Protein AF-E4Y2A0-F1 (afdb_monomer)

Mean predicted aligned error: 9.41 Å

Radius of gyration: 18.47 Å; Cα contacts (8 Å, |Δi|>4): 187; chains: 1; bounding box: 38×43×44 Å

Foldseek 3Di:
DLVVLLVVLVVLPDCPVQPDPPDPVSVLCCCLPPSLVVLVVVLVVDPLVVLVVLCVVLVQDLVLLQVLVCQQPRNPDFWAALVSVLVSLVVVLVVCCVPPVDDDPNCVSCVVNVPPPVSSSVSSQPLQPVVVPRIHGSVSSVSSSLSSLLSSLQVSVVVVVLVPPVVVVLLCQLVVQLVVLPDPVVCVVCVVPVVLSVLSCVLSHSVNSCVQLPPQDSHSSSVSSSVSSVSVSVSVSVVVVVVVD

pLDDT: mean 73.74, std 14.19, range [37.66, 90.56]

Secondary structure (DSSP, 8-state):
-HHHHHHHHHHHS-TTSSS-TT-HHHHHHHIIIIIHHHHHHHHTTS-HHHHHHHHHHTT---HHHHHHHHHHH-TT-SEEEHHHHHHHHHHHHHHHHHH-TTTS-HHHHHHHHH---HHHHHHHHHHH-SS-SSEEEHHHHHHHHHHHHHHHHHHHHHTTTT-S-HHHHHHHHHHHHHHHHTSHHHHHHTTT-HHHHHHHHHHS-HHHHHHHHTT--SSHHHHHHHHHHHHHHHHHHHHHHHTT-

Structure (mmCIF, N/CA/C/O backbone):
data_AF-E4Y2A0-F1
#
_entry.id   AF-E4Y2A0-F1
#
loop_
_atom_site.group_PDB
_atom_site.id
_atom_site.type_symbol
_atom_site.label_atom_id
_atom_site.label_alt_id
_atom_site.label_comp_id
_atom_site.label_asym_id
_atom_site.label_entity_id
_atom_site.label_seq_id
_atom_site.pdbx_PDB_ins_code
_atom_site.Cartn_x
_atom_site.Cartn_y
_atom_site.Cartn_z
_atom_site.occupancy
_atom_site.B_iso_or_equiv
_atom_site.auth_seq_id
_atom_site.auth_comp_id
_atom_site.auth_asym_id
_atom_site.auth_atom_id
_atom_site.pdbx_PDB_model_num
ATOM 1 N N . PHE A 1 1 ? 0.957 -5.443 5.992 1.00 37.66 1 PHE A N 1
ATOM 2 C CA . PHE A 1 1 ? 0.640 -4.538 4.852 1.00 37.66 1 PHE A CA 1
ATOM 3 C C . PHE A 1 1 ? 0.636 -3.054 5.268 1.00 37.66 1 PHE A C 1
ATOM 5 O O . PHE A 1 1 ? 1.327 -2.250 4.653 1.00 37.66 1 PHE A O 1
ATOM 12 N N . SER A 1 2 ? -0.068 -2.698 6.347 1.00 43.25 2 SER A N 1
ATOM 13 C CA . SER A 1 2 ? -0.032 -1.403 7.064 1.00 43.25 2 SER A CA 1
ATOM 14 C C . SER A 1 2 ? 1.379 -0.841 7.312 1.00 43.25 2 SER A C 1
ATOM 16 O O . SER A 1 2 ? 1.684 0.311 7.003 1.00 43.25 2 SER A O 1
ATOM 18 N N . VAL A 1 3 ? 2.256 -1.712 7.800 1.00 43.56 3 VAL A N 1
ATOM 19 C CA . VAL A 1 3 ? 3.667 -1.460 8.106 1.00 43.56 3 VAL A CA 1
ATOM 20 C C . VAL A 1 3 ? 4.463 -0.997 6.879 1.00 43.56 3 VAL A C 1
ATOM 22 O O . VAL A 1 3 ? 5.228 -0.040 6.953 1.00 43.56 3 VAL A O 1
ATOM 25 N N . PHE A 1 4 ? 4.223 -1.605 5.714 1.00 42.91 4 PHE A N 1
ATOM 26 C CA . PHE A 1 4 ? 4.929 -1.278 4.473 1.00 42.91 4 PHE A CA 1
ATOM 27 C C . PHE A 1 4 ? 4.606 0.139 3.974 1.00 42.91 4 PHE A C 1
ATOM 29 O O . PHE A 1 4 ? 5.503 0.866 3.553 1.00 42.91 4 PHE A O 1
ATOM 36 N N . CYS A 1 5 ? 3.343 0.569 4.072 1.00 47.22 5 CYS A N 1
ATOM 37 C CA . CYS A 1 5 ? 2.933 1.928 3.700 1.00 47.22 5 CYS A CA 1
ATOM 38 C C . CYS A 1 5 ? 3.560 2.990 4.615 1.00 47.22 5 CYS A C 1
ATOM 40 O O . CYS A 1 5 ? 3.989 4.042 4.141 1.00 47.22 5 CYS A O 1
ATOM 42 N N . LEU A 1 6 ? 3.647 2.704 5.916 1.00 53.44 6 LEU A N 1
ATOM 43 C CA . LEU A 1 6 ? 4.288 3.594 6.882 1.00 53.44 6 LEU A CA 1
ATOM 44 C C . LEU A 1 6 ? 5.812 3.646 6.706 1.00 53.44 6 LEU A C 1
ATOM 46 O O . LEU A 1 6 ? 6.397 4.712 6.871 1.00 53.44 6 LEU A O 1
ATOM 50 N N . PHE A 1 7 ? 6.450 2.549 6.292 1.00 52.16 7 PHE A N 1
ATOM 51 C CA . PHE A 1 7 ? 7.874 2.548 5.947 1.00 52.16 7 PHE A CA 1
ATOM 52 C C . PHE A 1 7 ? 8.178 3.277 4.644 1.00 52.16 7 PHE A C 1
ATOM 54 O O . PHE A 1 7 ? 9.127 4.057 4.593 1.00 52.16 7 PHE A O 1
ATOM 61 N N . ALA A 1 8 ? 7.353 3.095 3.610 1.00 47.91 8 ALA A N 1
ATOM 62 C CA . ALA A 1 8 ? 7.452 3.888 2.388 1.00 47.91 8 ALA A CA 1
ATOM 63 C C . ALA A 1 8 ? 7.354 5.388 2.712 1.00 47.91 8 ALA A C 1
ATOM 65 O O . ALA A 1 8 ? 8.126 6.194 2.193 1.00 47.91 8 ALA A O 1
ATOM 66 N N . PHE A 1 9 ? 6.478 5.757 3.647 1.00 52.38 9 PHE A N 1
ATOM 67 C CA . PHE A 1 9 ? 6.388 7.120 4.151 1.00 52.38 9 PHE A CA 1
ATOM 68 C C . PHE A 1 9 ? 7.628 7.561 4.947 1.00 52.38 9 PHE A C 1
ATOM 70 O O . PHE A 1 9 ? 8.183 8.622 4.665 1.00 52.38 9 PHE A O 1
ATOM 77 N N . ALA A 1 10 ? 8.108 6.740 5.882 1.00 53.28 10 ALA A N 1
ATOM 78 C CA . ALA A 1 10 ? 9.306 7.010 6.671 1.00 53.28 10 ALA A CA 1
ATOM 79 C C . ALA A 1 10 ? 10.548 7.232 5.786 1.00 53.28 10 ALA A C 1
ATOM 81 O O . ALA A 1 10 ? 11.314 8.162 6.020 1.00 53.28 10 ALA A O 1
ATOM 82 N N . SER A 1 11 ? 10.693 6.439 4.719 1.00 49.53 11 SER A N 1
ATOM 83 C CA . SER A 1 11 ? 11.767 6.566 3.722 1.00 49.53 11 SER A CA 1
ATOM 84 C C . SER A 1 11 ? 11.711 7.866 2.909 1.00 49.53 11 SER A C 1
ATOM 86 O O . SER A 1 11 ? 12.718 8.292 2.348 1.00 49.53 11 SER A O 1
ATOM 88 N N . GLY A 1 12 ? 10.539 8.508 2.856 1.00 46.59 12 GLY A N 1
ATOM 89 C CA . GLY A 1 12 ? 10.334 9.783 2.182 1.00 46.59 12 GLY A CA 1
ATOM 90 C C . GLY A 1 12 ? 10.807 10.988 2.996 1.00 46.59 12 GLY A C 1
ATOM 91 O O . GLY A 1 12 ? 11.035 12.039 2.408 1.00 46.59 12 GLY A O 1
ATOM 92 N N . PHE A 1 13 ? 10.995 10.873 4.315 1.00 52.94 13 PHE A N 1
ATOM 93 C CA . PHE A 1 13 ? 11.639 11.932 5.094 1.00 52.94 13 PHE A CA 1
ATOM 94 C C . PHE A 1 13 ? 13.132 11.921 4.779 1.00 52.94 13 PHE A C 1
ATOM 96 O O . PHE A 1 13 ? 13.839 10.985 5.137 1.00 52.94 13 PHE A O 1
ATOM 103 N N . SER A 1 14 ? 13.606 12.953 4.080 1.00 42.38 14 SER A N 1
ATOM 104 C CA . SER A 1 14 ? 14.989 13.078 3.612 1.00 42.38 14 SER A CA 1
ATOM 105 C C . SER A 1 14 ? 16.031 12.625 4.646 1.00 42.38 14 SER A C 1
ATOM 107 O O . SER A 1 14 ? 15.986 13.033 5.813 1.00 42.38 14 SER A O 1
ATOM 109 N N . ALA A 1 15 ? 17.001 11.849 4.154 1.00 41.31 15 ALA A N 1
ATOM 110 C CA . ALA A 1 15 ? 18.119 11.196 4.841 1.00 41.31 15 ALA A CA 1
ATOM 111 C C . ALA A 1 15 ? 18.999 12.076 5.757 1.00 41.31 15 ALA A C 1
ATOM 113 O O . ALA A 1 15 ? 19.852 11.548 6.464 1.00 41.31 15 ALA A O 1
ATOM 114 N N . ASP A 1 16 ? 18.787 13.392 5.797 1.00 44.00 16 ASP A N 1
ATOM 115 C CA . ASP A 1 16 ? 19.587 14.310 6.614 1.00 44.00 16 ASP A CA 1
ATOM 116 C C . ASP A 1 16 ? 19.123 14.395 8.081 1.00 44.00 16 ASP A C 1
ATOM 118 O O . ASP A 1 16 ? 19.902 14.798 8.946 1.00 44.00 16 ASP A O 1
ATOM 122 N N . SER A 1 17 ? 17.883 13.994 8.399 1.00 46.94 17 SER A N 1
ATOM 123 C CA . SER A 1 17 ? 17.360 14.020 9.781 1.00 46.94 17 SER A CA 1
ATOM 124 C C . SER A 1 17 ? 17.511 12.704 10.555 1.00 46.94 17 SER A C 1
ATOM 126 O O . SER A 1 17 ? 17.420 12.726 11.782 1.00 46.94 17 SER A O 1
ATOM 128 N N . PHE A 1 18 ? 17.785 11.579 9.881 1.00 47.09 18 PHE A N 1
ATOM 129 C CA . PHE A 1 18 ? 17.953 10.265 10.518 1.00 47.09 18 PHE A CA 1
ATOM 130 C C . PHE A 1 18 ? 19.156 9.542 9.925 1.00 47.09 18 PHE A C 1
ATOM 132 O O . PHE A 1 18 ? 19.165 9.159 8.761 1.00 47.09 18 PHE A O 1
ATOM 139 N N . ALA A 1 19 ? 20.190 9.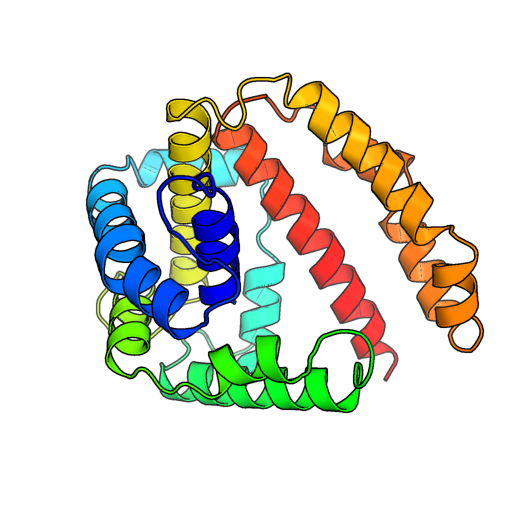391 10.747 1.00 45.78 19 ALA A N 1
ATOM 140 C CA . ALA A 1 19 ? 21.545 9.084 10.309 1.00 45.78 19 ALA A CA 1
ATOM 141 C C . ALA A 1 19 ? 21.777 7.667 9.746 1.00 45.78 19 ALA A C 1
ATOM 143 O O . ALA A 1 19 ? 22.903 7.400 9.339 1.00 45.78 19 ALA A O 1
ATOM 144 N N . ASP A 1 20 ? 20.788 6.765 9.701 1.00 56.47 20 ASP A N 1
ATOM 145 C CA . ASP A 1 20 ? 20.981 5.452 9.069 1.00 56.47 20 ASP A CA 1
ATOM 146 C C . ASP A 1 20 ? 19.663 4.707 8.780 1.00 56.47 20 ASP A C 1
ATOM 148 O O . ASP A 1 20 ? 19.142 3.979 9.624 1.00 56.47 20 ASP A O 1
ATOM 152 N N . PHE A 1 21 ? 19.131 4.847 7.563 1.00 54.59 21 PHE A N 1
ATOM 153 C CA . PHE A 1 21 ? 18.002 4.035 7.084 1.00 54.59 21 PHE A CA 1
ATOM 154 C C . PHE A 1 21 ? 18.380 2.562 6.838 1.00 54.59 21 PHE A C 1
ATOM 156 O O . PHE A 1 21 ? 17.507 1.754 6.555 1.00 54.59 21 PHE A O 1
ATOM 163 N N . ASN A 1 22 ? 19.654 2.177 6.947 1.00 56.41 22 ASN A N 1
ATOM 164 C CA . ASN A 1 22 ? 20.044 0.770 6.856 1.00 56.41 22 ASN A CA 1
ATOM 165 C C . ASN A 1 22 ? 20.075 0.080 8.229 1.00 56.41 22 ASN A C 1
ATOM 167 O O . ASN A 1 22 ? 20.380 -1.109 8.290 1.00 56.41 22 ASN A O 1
ATOM 171 N N . ASN A 1 23 ? 19.767 0.801 9.317 1.00 67.00 23 ASN A N 1
ATOM 172 C CA . ASN A 1 23 ? 19.716 0.266 10.674 1.00 67.00 23 ASN A CA 1
ATOM 173 C C . ASN A 1 23 ? 18.255 0.019 11.123 1.00 67.00 23 ASN A C 1
ATOM 175 O O . ASN A 1 23 ? 17.521 0.988 11.357 1.00 67.00 23 ASN A O 1
ATOM 179 N N . PRO A 1 24 ? 17.838 -1.251 11.305 1.00 67.00 24 PRO A N 1
ATOM 180 C CA . PRO A 1 24 ? 16.481 -1.609 11.724 1.00 67.00 24 PRO A CA 1
ATOM 181 C C . PRO A 1 24 ? 16.038 -0.974 13.049 1.00 67.00 24 PRO A C 1
ATOM 183 O O . PRO A 1 24 ? 14.942 -0.420 13.130 1.00 67.00 24 PRO A O 1
ATOM 186 N N . ASP A 1 25 ? 16.909 -0.928 14.061 1.00 72.69 25 ASP A N 1
ATOM 187 C CA . ASP A 1 25 ? 16.576 -0.359 15.376 1.00 72.69 25 ASP A CA 1
ATOM 188 C C . ASP A 1 25 ? 16.332 1.159 15.296 1.00 72.69 25 ASP A C 1
ATOM 190 O O . ASP A 1 25 ? 15.465 1.720 15.979 1.00 72.69 25 ASP A O 1
ATOM 194 N N . ALA A 1 26 ? 17.091 1.850 14.438 1.00 70.88 26 ALA A N 1
ATOM 195 C CA . ALA A 1 26 ? 16.917 3.280 14.196 1.00 70.88 26 ALA A CA 1
ATOM 196 C C . ALA A 1 26 ? 15.586 3.563 13.484 1.00 70.88 26 ALA A C 1
ATOM 198 O O . ALA A 1 26 ? 14.879 4.510 13.838 1.00 70.88 26 ALA A O 1
ATOM 199 N N . MET A 1 27 ? 15.213 2.709 12.530 1.00 69.50 27 MET A N 1
ATOM 200 C CA . MET A 1 27 ? 13.921 2.762 11.850 1.00 69.50 27 MET A CA 1
ATOM 201 C C . MET A 1 27 ? 12.752 2.496 12.804 1.00 69.50 27 MET A C 1
ATOM 203 O O . MET A 1 27 ? 11.796 3.272 12.798 1.00 69.50 27 MET A O 1
ATOM 207 N N . ILE A 1 28 ? 12.833 1.472 13.662 1.00 74.75 28 ILE A N 1
ATOM 208 C CA . ILE A 1 28 ? 11.825 1.202 14.703 1.00 74.75 28 ILE A CA 1
ATOM 209 C C . ILE A 1 28 ? 11.679 2.416 15.624 1.00 74.75 28 ILE A C 1
ATOM 211 O O . ILE A 1 28 ? 10.570 2.891 15.875 1.00 74.75 28 ILE A O 1
ATOM 215 N N . THR A 1 29 ? 12.797 2.981 16.080 1.00 77.81 29 THR A N 1
ATOM 216 C CA . THR A 1 29 ? 12.786 4.158 16.958 1.00 77.81 29 THR A CA 1
ATOM 217 C C . THR A 1 29 ? 12.111 5.354 16.286 1.00 77.81 29 THR A C 1
ATOM 219 O O . THR A 1 29 ? 11.258 6.005 16.893 1.00 77.81 29 THR A O 1
ATOM 222 N N . MET A 1 30 ? 12.447 5.642 15.028 1.00 75.69 30 MET A N 1
ATOM 223 C CA . MET A 1 30 ? 11.828 6.721 14.253 1.00 75.69 30 MET A CA 1
ATOM 224 C C . MET A 1 30 ? 10.322 6.488 14.064 1.00 75.69 30 MET A C 1
ATOM 226 O O . MET A 1 30 ? 9.523 7.413 14.237 1.00 75.69 30 MET A O 1
ATOM 230 N N . MET A 1 31 ? 9.929 5.249 13.763 1.00 77.62 31 MET A N 1
ATOM 231 C CA . MET A 1 31 ? 8.530 4.862 13.611 1.00 77.62 31 MET A CA 1
ATOM 232 C C . MET A 1 31 ? 7.721 5.159 14.875 1.00 77.62 31 MET A C 1
ATOM 234 O O . MET A 1 31 ? 6.716 5.867 14.809 1.00 77.62 31 MET A O 1
ATOM 238 N N . LYS A 1 32 ? 8.202 4.693 16.029 1.00 80.94 32 LYS A N 1
ATOM 239 C CA . LYS A 1 32 ? 7.524 4.839 17.326 1.00 80.94 32 LYS A CA 1
ATOM 240 C C . LYS A 1 32 ? 7.503 6.278 17.831 1.00 80.94 32 LYS A C 1
ATOM 242 O O . LYS A 1 32 ? 6.510 6.737 18.380 1.00 80.94 32 LYS A O 1
ATOM 247 N N . THR A 1 33 ? 8.613 7.000 17.689 1.00 81.19 33 THR A N 1
ATOM 248 C CA . THR A 1 33 ? 8.775 8.306 18.351 1.00 81.19 33 THR A CA 1
ATOM 249 C C . THR A 1 33 ? 8.308 9.482 17.508 1.00 81.19 33 THR A C 1
ATOM 251 O O . THR A 1 33 ? 8.049 10.552 18.058 1.00 81.19 33 THR A O 1
ATOM 254 N N . MET A 1 34 ? 8.202 9.312 16.188 1.00 76.19 34 MET A N 1
ATOM 255 C CA . MET A 1 34 ? 7.929 10.427 15.284 1.00 76.19 34 MET A CA 1
ATOM 256 C C . MET A 1 34 ? 6.845 10.117 14.271 1.00 76.19 34 MET A C 1
ATOM 258 O O . MET A 1 34 ? 5.870 10.863 14.209 1.00 76.19 34 MET A O 1
ATOM 262 N N . VAL A 1 35 ? 6.979 9.029 13.510 1.00 78.31 35 VAL A N 1
ATOM 263 C CA . VAL A 1 35 ? 6.037 8.737 12.420 1.00 78.31 35 VAL A CA 1
ATOM 264 C C . VAL A 1 35 ? 4.650 8.452 12.981 1.00 78.31 35 VAL A C 1
ATOM 266 O O . VAL A 1 35 ? 3.727 9.205 12.691 1.00 78.31 35 VAL A O 1
ATOM 269 N N . ILE A 1 36 ? 4.497 7.427 13.823 1.00 82.75 36 ILE A N 1
ATOM 270 C CA . ILE A 1 36 ? 3.191 7.036 14.371 1.00 82.75 36 ILE A CA 1
ATOM 271 C C . ILE A 1 36 ? 2.529 8.188 15.149 1.00 82.75 36 ILE A C 1
ATOM 273 O O . ILE A 1 36 ? 1.378 8.503 14.841 1.00 82.75 36 ILE A O 1
ATOM 277 N N . PRO A 1 37 ? 3.212 8.887 16.080 1.00 84.69 37 PRO A N 1
ATOM 278 C CA . PRO A 1 37 ? 2.615 10.019 16.790 1.00 84.69 37 PRO A CA 1
ATOM 279 C C . PRO A 1 37 ? 2.155 11.147 15.866 1.00 84.69 37 PRO A C 1
ATOM 281 O O . PRO A 1 37 ? 1.080 11.709 16.066 1.00 84.69 37 PRO A O 1
ATOM 284 N N . MET A 1 38 ? 2.942 11.472 14.836 1.00 82.94 38 MET A N 1
ATOM 285 C CA . MET A 1 38 ? 2.548 12.479 13.858 1.00 82.94 38 MET A CA 1
ATOM 286 C C . MET A 1 38 ? 1.338 12.005 13.047 1.00 82.94 38 MET A C 1
ATOM 288 O O . MET A 1 38 ? 0.409 12.783 12.866 1.00 82.94 38 MET A O 1
ATOM 292 N N . MET A 1 39 ? 1.299 10.741 12.614 1.00 83.88 39 MET A N 1
ATOM 293 C CA . MET A 1 39 ? 0.136 10.190 11.912 1.00 83.88 39 MET A CA 1
ATOM 294 C C . MET A 1 39 ? -1.127 10.265 12.771 1.00 83.88 39 MET A C 1
ATOM 296 O O . MET A 1 39 ? -2.136 10.746 12.271 1.00 83.88 39 MET A O 1
ATOM 300 N N . LYS A 1 40 ? -1.066 9.886 14.058 1.00 85.75 40 LYS A N 1
ATOM 301 C CA . LYS A 1 40 ? -2.202 10.014 14.994 1.00 85.75 40 LYS A CA 1
ATOM 302 C C . LYS A 1 40 ? -2.674 11.463 15.109 1.00 85.75 40 LYS A C 1
ATOM 304 O O . LYS A 1 40 ? -3.847 11.748 14.896 1.00 85.75 40 LYS A O 1
ATOM 309 N N . ASN A 1 41 ? -1.747 12.383 15.377 1.00 87.12 41 ASN A N 1
ATOM 310 C CA . ASN A 1 41 ? -2.064 13.798 15.563 1.00 87.12 41 ASN A CA 1
ATOM 311 C C . ASN A 1 41 ? -2.666 14.451 14.309 1.00 87.12 41 ASN A C 1
ATOM 313 O O . ASN A 1 41 ? -3.546 15.298 14.421 1.00 87.12 41 ASN A O 1
ATOM 317 N N . GLU A 1 42 ? -2.176 14.099 13.121 1.00 86.69 42 GLU A N 1
ATOM 318 C CA . GLU A 1 42 ? -2.693 14.638 11.860 1.00 86.69 42 GLU A CA 1
ATOM 319 C C . GLU A 1 42 ? -4.012 13.971 11.462 1.00 86.69 42 GLU A C 1
ATOM 321 O O . GLU A 1 42 ? -4.889 14.650 10.936 1.00 86.69 42 GLU A O 1
ATOM 326 N N . TYR A 1 43 ? -4.173 12.670 11.736 1.00 86.00 43 TYR A N 1
ATOM 327 C CA . TYR A 1 43 ? -5.396 11.921 11.449 1.00 86.00 43 TYR A CA 1
ATOM 328 C C . TYR A 1 43 ? -6.600 12.554 12.133 1.00 86.00 43 TYR A C 1
ATOM 330 O O . TYR A 1 43 ? -7.552 12.889 11.446 1.00 86.00 43 TYR A O 1
ATOM 338 N N . GLU A 1 44 ? -6.515 12.844 13.434 1.00 86.25 44 GLU A N 1
ATOM 339 C CA . GLU A 1 44 ? -7.598 13.493 14.194 1.00 86.25 44 GLU A CA 1
ATOM 340 C C . GLU A 1 44 ? -8.001 14.881 13.661 1.00 86.25 44 GLU A C 1
ATOM 342 O O . GLU A 1 44 ? -9.073 15.392 13.988 1.00 86.25 44 GLU A O 1
ATOM 347 N N . GLN A 1 45 ? -7.144 15.519 12.860 1.00 86.69 45 GLN A N 1
ATOM 348 C CA . GLN A 1 45 ? -7.384 16.844 12.284 1.00 86.69 45 GLN A CA 1
ATOM 349 C C . GLN A 1 45 ? -7.970 16.779 10.867 1.00 86.69 45 GLN A C 1
ATOM 351 O O . GLN A 1 45 ? -8.284 17.825 10.289 1.00 86.69 45 GLN A O 1
ATOM 356 N N . LEU A 1 46 ? -8.101 15.582 10.286 1.00 85.50 46 LEU A N 1
ATOM 357 C CA . LEU A 1 46 ? -8.643 15.408 8.947 1.00 85.50 46 LEU A CA 1
ATOM 358 C C . LEU A 1 46 ? -10.162 15.601 8.917 1.00 85.50 46 LEU A C 1
ATOM 360 O O . LEU A 1 46 ? -10.907 15.207 9.810 1.00 85.50 46 LEU A O 1
ATOM 364 N N . ASP A 1 47 ? -10.637 16.137 7.795 1.00 88.69 47 ASP A N 1
ATOM 365 C CA . ASP A 1 47 ? -12.041 16.041 7.405 1.00 88.69 47 ASP A CA 1
ATOM 366 C C . ASP A 1 47 ? -12.287 14.647 6.800 1.00 88.69 47 ASP A C 1
ATOM 368 O O . ASP A 1 47 ? -12.179 14.446 5.586 1.00 88.69 47 ASP A O 1
ATOM 372 N N . HIS A 1 48 ? -12.516 13.659 7.670 1.00 86.25 48 HIS A N 1
ATOM 373 C CA . HIS A 1 48 ? -12.687 12.254 7.280 1.00 86.25 48 HIS A CA 1
ATOM 374 C C . HIS A 1 48 ? -13.869 12.049 6.328 1.00 86.25 48 HIS A C 1
ATOM 376 O O . HIS A 1 48 ? -13.757 11.287 5.366 1.00 86.25 48 HIS A O 1
ATOM 382 N N . GLU A 1 49 ? -14.974 12.773 6.537 1.00 87.12 49 GLU A N 1
ATOM 383 C CA . GLU A 1 49 ? -16.142 12.714 5.654 1.00 87.12 49 GLU A CA 1
ATOM 384 C C . GLU A 1 49 ? -15.758 13.125 4.232 1.00 87.12 49 GLU A C 1
ATOM 386 O O . GLU A 1 49 ? -15.985 12.371 3.281 1.00 87.12 49 GLU A O 1
ATOM 391 N N . LYS A 1 50 ? -15.069 14.260 4.090 1.00 88.62 50 LYS A N 1
ATOM 392 C CA . LYS A 1 50 ? -14.578 14.711 2.790 1.00 88.62 50 LYS A CA 1
ATOM 393 C C . LYS A 1 50 ? -13.565 13.747 2.177 1.00 88.62 50 LYS A C 1
ATOM 395 O O . LYS A 1 50 ? -13.608 13.508 0.974 1.00 88.62 50 LYS A O 1
ATOM 400 N N . MET A 1 51 ? -12.648 13.180 2.962 1.00 84.81 51 MET A N 1
ATOM 401 C CA . MET A 1 51 ? -11.667 12.219 2.438 1.00 84.81 51 MET A CA 1
ATOM 402 C C . MET A 1 51 ? -12.341 10.944 1.915 1.00 84.81 51 MET A C 1
ATOM 404 O O . MET A 1 51 ? -11.924 10.405 0.887 1.00 84.81 51 MET A O 1
ATOM 408 N N . HIS A 1 52 ? -13.411 10.492 2.569 1.00 82.69 52 HIS A N 1
ATOM 409 C CA . HIS A 1 52 ? -14.226 9.371 2.103 1.00 82.69 52 HIS A CA 1
ATOM 410 C C . HIS A 1 52 ? -15.002 9.684 0.834 1.00 82.69 52 HIS A C 1
ATOM 412 O O . HIS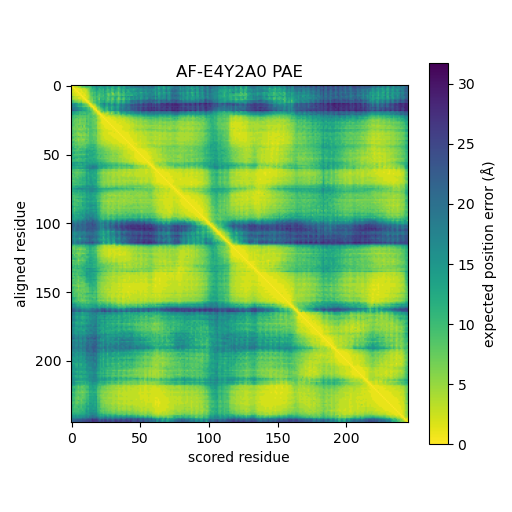 A 1 52 ? -15.117 8.824 -0.043 1.00 82.69 52 HIS A O 1
ATOM 418 N N . GLU A 1 53 ? -15.552 10.890 0.734 1.00 86.62 53 GLU A N 1
ATOM 419 C CA . GLU A 1 53 ? -16.192 11.361 -0.489 1.00 86.62 53 GLU A CA 1
ATOM 420 C C . GLU A 1 53 ? -15.181 11.430 -1.633 1.00 86.62 53 GLU A C 1
ATOM 422 O O . GLU A 1 53 ? -15.417 10.818 -2.672 1.00 86.62 53 GLU A O 1
ATOM 427 N N . ASP A 1 54 ? -14.014 12.038 -1.413 1.00 86.06 54 ASP A N 1
ATOM 428 C CA . ASP A 1 54 ? -12.929 12.121 -2.395 1.00 86.06 54 ASP A CA 1
ATOM 429 C C . ASP A 1 54 ? -12.512 10.725 -2.896 1.00 86.06 54 ASP A C 1
ATOM 431 O O . ASP A 1 54 ? -12.391 10.509 -4.106 1.00 86.06 54 ASP A O 1
ATOM 435 N N . MET A 1 55 ? -12.346 9.756 -1.985 1.00 85.31 55 MET A N 1
ATOM 436 C CA . MET A 1 55 ? -12.021 8.365 -2.328 1.00 85.31 55 MET A CA 1
ATOM 437 C C . MET A 1 55 ? -13.088 7.732 -3.240 1.00 85.31 55 MET A C 1
ATOM 439 O O . MET A 1 55 ? -12.751 7.058 -4.219 1.00 85.31 55 MET A O 1
ATOM 443 N N . LYS A 1 56 ? -14.376 7.963 -2.946 1.00 84.44 56 LYS A N 1
ATOM 444 C CA . LYS A 1 56 ? -15.507 7.457 -3.745 1.00 84.44 56 LYS A CA 1
ATOM 445 C C . LYS A 1 56 ? -15.595 8.148 -5.106 1.00 84.44 56 LYS A C 1
ATOM 447 O O . LYS A 1 56 ? -15.760 7.470 -6.119 1.00 84.44 56 LYS A O 1
ATOM 452 N N . GLU A 1 57 ? -15.476 9.473 -5.143 1.00 83.38 57 GLU A N 1
ATOM 453 C CA . GLU A 1 57 ? -15.546 10.281 -6.365 1.00 83.38 57 GLU A CA 1
ATOM 454 C C . GLU A 1 57 ? -14.433 9.935 -7.354 1.00 83.38 57 GLU A C 1
ATOM 456 O O . GLU A 1 57 ? -14.663 9.863 -8.563 1.00 83.38 57 GLU A O 1
ATOM 461 N N . ASP A 1 58 ? -13.227 9.663 -6.851 1.00 76.56 58 ASP A N 1
ATOM 462 C CA . ASP A 1 58 ? -12.098 9.271 -7.689 1.00 76.56 58 ASP A CA 1
ATOM 463 C C . ASP A 1 58 ? -12.202 7.848 -8.249 1.00 76.56 58 ASP A C 1
ATOM 465 O O . ASP A 1 58 ? -11.316 7.431 -9.010 1.00 76.56 58 ASP A O 1
ATOM 469 N N . ASN A 1 59 ? -13.269 7.121 -7.892 1.00 75.31 59 ASN A N 1
ATOM 470 C CA . ASN A 1 59 ? -13.471 5.705 -8.176 1.00 75.31 59 ASN A CA 1
ATOM 471 C C . ASN A 1 59 ? -12.218 4.888 -7.814 1.00 75.31 59 ASN A C 1
ATOM 473 O O . ASN A 1 59 ? -11.771 4.018 -8.569 1.00 75.31 59 ASN A O 1
ATOM 477 N N . ILE A 1 60 ? -11.599 5.240 -6.683 1.00 78.44 60 ILE A N 1
ATOM 478 C CA . ILE A 1 60 ? -10.413 4.566 -6.175 1.00 78.44 60 ILE A CA 1
ATOM 479 C C . ILE A 1 60 ? -10.873 3.255 -5.557 1.00 78.44 60 ILE A C 1
ATOM 481 O O . ILE A 1 60 ? -11.570 3.229 -4.547 1.00 78.44 60 ILE A O 1
ATOM 485 N N . GLN A 1 61 ? -10.479 2.154 -6.183 1.00 80.06 61 GLN A N 1
ATOM 486 C CA . GLN A 1 61 ? -10.643 0.832 -5.598 1.00 80.06 61 GLN A CA 1
ATOM 487 C C . GLN A 1 61 ? -9.430 0.544 -4.718 1.00 80.06 61 GLN A C 1
ATOM 489 O O . GLN A 1 61 ? -8.323 0.943 -5.057 1.00 80.06 61 GLN A O 1
ATOM 494 N N . MET A 1 62 ? -9.615 -0.130 -3.591 1.00 87.75 62 MET A N 1
ATOM 495 C CA . MET A 1 62 ? -8.522 -0.574 -2.716 1.00 87.75 62 MET A CA 1
ATOM 496 C C . MET A 1 62 ? -8.549 -2.097 -2.629 1.00 87.75 62 MET A C 1
ATOM 498 O O . MET A 1 62 ? -8.509 -2.674 -1.547 1.00 87.75 62 MET A O 1
ATOM 502 N N . ASN A 1 63 ? -8.657 -2.740 -3.794 1.00 88.38 63 ASN A N 1
ATOM 503 C CA . ASN A 1 63 ? -8.795 -4.190 -3.921 1.00 88.38 63 ASN A CA 1
ATOM 504 C C . ASN A 1 63 ? -7.593 -4.922 -3.322 1.00 88.38 63 ASN A C 1
ATOM 506 O O . ASN A 1 63 ? -7.742 -6.039 -2.843 1.00 88.38 63 ASN A O 1
ATOM 510 N N . PHE A 1 64 ? -6.407 -4.304 -3.308 1.00 86.88 64 PHE A N 1
ATOM 511 C CA . PHE A 1 64 ? -5.258 -4.882 -2.615 1.00 86.88 64 PHE A CA 1
ATOM 512 C C . PHE A 1 64 ? -5.511 -5.071 -1.107 1.00 86.88 64 PHE A C 1
ATOM 514 O O . PHE A 1 64 ? -4.992 -6.030 -0.543 1.00 86.88 64 PHE A O 1
ATOM 521 N N . VAL A 1 65 ? -6.294 -4.190 -0.457 1.00 87.31 65 VAL A N 1
ATOM 522 C CA . VAL A 1 65 ? -6.654 -4.331 0.967 1.00 87.31 65 VAL A CA 1
ATOM 523 C C . VAL A 1 65 ? -7.574 -5.525 1.118 1.00 87.31 65 VAL A C 1
ATOM 525 O O . VAL A 1 65 ? -7.311 -6.377 1.956 1.00 87.31 65 VAL A O 1
ATOM 528 N N . ASP A 1 66 ? -8.606 -5.607 0.273 1.00 88.50 66 ASP A N 1
ATOM 529 C CA . ASP A 1 66 ? -9.558 -6.720 0.291 1.00 88.50 66 ASP A CA 1
ATOM 530 C C . ASP A 1 66 ? -8.841 -8.054 0.106 1.00 88.50 66 ASP A C 1
ATOM 532 O O . ASP A 1 66 ? -8.975 -8.935 0.943 1.00 88.50 66 ASP A O 1
ATOM 536 N N . ARG A 1 67 ? -7.981 -8.170 -0.912 1.00 86.44 67 ARG A N 1
ATOM 537 C CA . ARG A 1 67 ? -7.221 -9.402 -1.157 1.00 86.44 67 ARG A CA 1
ATOM 538 C C . ARG A 1 67 ? -6.248 -9.740 -0.043 1.00 86.44 67 ARG A C 1
ATOM 540 O O . ARG A 1 67 ? -6.066 -10.916 0.244 1.00 86.44 67 ARG A O 1
ATOM 547 N N . GLY A 1 68 ? -5.604 -8.738 0.557 1.00 82.81 68 GLY A N 1
ATOM 548 C CA . GLY A 1 68 ? -4.766 -8.953 1.734 1.00 82.81 68 GLY A CA 1
ATOM 549 C C . GLY A 1 68 ? -5.587 -9.541 2.881 1.00 82.81 68 GLY A C 1
ATOM 550 O O . GLY A 1 68 ? -5.186 -10.532 3.481 1.00 82.81 68 GLY A O 1
ATOM 551 N N . PHE A 1 69 ? -6.775 -8.987 3.115 1.00 87.06 69 PHE A N 1
ATOM 552 C CA . PHE A 1 69 ? -7.716 -9.470 4.120 1.00 87.06 69 PHE A CA 1
ATOM 553 C C . PHE A 1 69 ? -8.176 -10.905 3.828 1.00 87.06 69 PHE A C 1
ATOM 555 O O . PHE A 1 69 ? -8.065 -11.780 4.683 1.00 87.06 69 PHE A O 1
ATOM 562 N N . ASP A 1 70 ? -8.608 -11.172 2.596 1.00 88.25 70 ASP A N 1
ATOM 563 C CA . ASP A 1 70 ? -9.082 -12.485 2.156 1.00 88.25 70 ASP A CA 1
ATOM 564 C C . ASP A 1 70 ? -7.963 -13.534 2.208 1.00 88.25 70 ASP A C 1
ATOM 566 O O . ASP A 1 70 ? -8.198 -14.685 2.569 1.00 88.25 70 ASP A O 1
ATOM 570 N N . PHE A 1 71 ? -6.723 -13.143 1.912 1.00 84.75 71 PHE A N 1
ATOM 571 C CA . PHE A 1 71 ? -5.560 -14.014 2.053 1.00 84.75 71 PHE A CA 1
ATOM 572 C C . PHE A 1 71 ? -5.281 -14.392 3.518 1.00 84.75 71 PHE A C 1
ATOM 574 O O . PHE A 1 71 ? -4.862 -15.524 3.789 1.00 84.75 71 PHE A O 1
ATOM 581 N N . CYS A 1 72 ? -5.493 -13.458 4.449 1.00 84.56 72 CYS A N 1
ATOM 582 C CA . CYS A 1 72 ? -5.237 -13.663 5.872 1.00 84.56 72 CYS A CA 1
ATOM 583 C C . CYS A 1 72 ? -6.334 -14.482 6.561 1.00 84.56 72 CYS A C 1
ATOM 585 O O . CYS A 1 72 ? -6.024 -15.447 7.259 1.00 84.56 72 CYS A O 1
ATOM 587 N N . VAL A 1 73 ? -7.602 -14.110 6.369 1.00 86.94 73 VAL A N 1
ATOM 588 C CA . VAL A 1 73 ? -8.737 -14.663 7.133 1.00 86.94 73 VAL A CA 1
ATOM 589 C C . VAL A 1 73 ? -9.850 -15.266 6.270 1.00 86.94 73 VAL A C 1
ATOM 591 O O . VAL A 1 73 ? -10.747 -15.915 6.801 1.00 86.94 73 VAL A O 1
ATOM 594 N N . GLY A 1 74 ? -9.781 -15.131 4.944 1.00 85.12 74 GLY A N 1
ATOM 595 C CA . GLY A 1 74 ? -10.794 -15.630 4.010 1.00 85.12 74 GLY A CA 1
ATOM 596 C C . GLY A 1 74 ? -11.914 -14.629 3.704 1.00 85.12 74 GLY A C 1
ATOM 597 O O . GLY A 1 74 ? -12.176 -13.697 4.461 1.00 85.12 74 GLY A O 1
ATOM 598 N N . GLU A 1 75 ? -12.608 -14.846 2.582 1.00 86.38 75 GLU A N 1
ATOM 599 C CA . GLU A 1 75 ? -13.630 -13.924 2.050 1.00 86.38 75 GLU A CA 1
ATOM 600 C C . GLU A 1 75 ? -14.830 -13.722 2.996 1.00 86.38 75 GLU A C 1
ATOM 602 O O . GLU A 1 75 ? -15.399 -12.633 3.059 1.00 86.38 75 GLU A O 1
ATOM 607 N N . GLU A 1 76 ? -15.202 -14.740 3.776 1.00 85.69 76 GLU A N 1
ATOM 608 C CA . GLU A 1 76 ? -16.393 -14.701 4.640 1.00 85.69 76 GLU A CA 1
ATOM 609 C C . GLU A 1 76 ? -16.179 -13.960 5.973 1.00 85.69 76 GLU A C 1
ATOM 611 O O . GLU A 1 76 ? -17.148 -13.673 6.676 1.00 85.69 76 GLU A O 1
ATOM 616 N N . VAL A 1 77 ? -14.935 -13.639 6.343 1.00 85.94 77 VAL A N 1
ATOM 617 C CA . VAL A 1 77 ? -14.619 -13.017 7.637 1.00 85.94 77 VAL A CA 1
ATOM 618 C C . VAL A 1 77 ? -14.695 -11.496 7.529 1.00 85.94 77 VAL A C 1
ATOM 620 O O . VAL A 1 77 ? -14.027 -10.893 6.698 1.00 85.94 77 VAL A O 1
ATOM 623 N N . GLU A 1 78 ? -15.517 -10.846 8.356 1.00 84.62 78 GLU A N 1
ATOM 624 C CA . GLU A 1 78 ? -15.718 -9.384 8.314 1.00 84.62 78 GLU A CA 1
ATOM 625 C C . GLU A 1 78 ? -14.669 -8.588 9.105 1.00 84.62 78 GLU A C 1
ATOM 627 O O . GLU A 1 78 ? -14.372 -7.442 8.752 1.00 84.62 78 GLU A O 1
ATOM 632 N N . LYS A 1 79 ? -14.115 -9.192 10.162 1.00 90.56 79 LYS A N 1
ATOM 633 C CA . LYS A 1 79 ? -13.162 -8.573 11.089 1.00 90.56 79 LYS A CA 1
ATOM 634 C C . LYS A 1 79 ? -12.014 -9.529 11.392 1.00 90.56 79 LYS A C 1
ATOM 636 O O . LYS A 1 79 ? -12.253 -10.709 11.625 1.00 90.56 79 LYS A O 1
ATOM 641 N N . MET A 1 80 ? -10.796 -9.005 11.398 1.00 88.12 80 MET A N 1
ATOM 642 C CA . MET A 1 80 ? -9.566 -9.738 11.680 1.00 88.12 80 MET A CA 1
ATOM 643 C C . MET A 1 80 ? -9.050 -9.329 13.054 1.00 88.12 80 MET A C 1
ATOM 645 O O . MET A 1 80 ? -8.887 -8.144 13.328 1.00 88.12 80 MET A O 1
ATOM 649 N N . SER A 1 81 ? -8.791 -10.296 13.923 1.00 87.19 81 SER A N 1
ATOM 650 C CA . SER A 1 81 ? -8.130 -10.044 15.204 1.00 87.19 81 SER A CA 1
ATOM 651 C C . SER A 1 81 ? -6.633 -9.772 15.018 1.00 87.19 81 SER A C 1
ATOM 653 O O . SER A 1 81 ? -6.018 -10.222 14.050 1.00 87.19 81 SER A O 1
ATOM 655 N N . PHE A 1 82 ? -6.005 -9.105 15.988 1.00 82.44 82 PHE A N 1
ATOM 656 C CA . PHE A 1 82 ? -4.558 -8.838 15.947 1.00 82.44 82 PHE A CA 1
ATOM 657 C C . PHE A 1 82 ? -3.715 -10.123 15.906 1.00 82.44 82 PHE A C 1
ATOM 659 O O . PHE A 1 82 ? -2.652 -10.163 15.294 1.00 82.44 82 PHE A O 1
ATOM 666 N N . GLU A 1 83 ? -4.205 -11.205 16.514 1.00 82.69 83 GLU A N 1
ATOM 667 C CA . GLU A 1 83 ? -3.536 -12.509 16.469 1.00 82.69 83 GLU A CA 1
ATOM 668 C C . GLU A 1 83 ? -3.614 -13.160 15.078 1.00 82.69 83 GLU A C 1
ATOM 670 O O . GLU A 1 83 ? -2.690 -13.863 14.668 1.00 82.69 83 GLU A O 1
ATOM 675 N N . GLU A 1 84 ? -4.702 -12.942 14.337 1.00 83.88 84 GLU A N 1
ATOM 676 C CA . GLU A 1 84 ? -4.823 -13.403 12.951 1.00 83.88 84 GLU A CA 1
ATOM 677 C C . GLU A 1 84 ? -3.928 -12.594 12.008 1.00 83.88 84 GLU A C 1
ATOM 679 O O . GLU A 1 84 ? -3.275 -13.188 11.149 1.00 83.88 84 GLU A O 1
ATOM 684 N N . ASP A 1 85 ? -3.822 -11.277 12.208 1.00 81.12 85 ASP A N 1
ATOM 685 C CA . ASP A 1 85 ? -2.889 -10.426 11.455 1.00 81.12 85 ASP A CA 1
ATOM 686 C C . ASP A 1 85 ? -1.426 -10.836 11.693 1.00 81.12 85 ASP A C 1
ATOM 688 O O . ASP A 1 85 ? -0.651 -10.984 10.742 1.00 81.12 85 ASP A O 1
ATOM 692 N N . ARG A 1 86 ? -1.063 -11.133 12.951 1.00 76.00 86 ARG A N 1
ATOM 693 C CA . ARG A 1 86 ? 0.272 -11.633 13.320 1.00 76.00 86 ARG A CA 1
ATOM 694 C C . ARG A 1 86 ? 0.601 -12.939 12.596 1.00 76.00 86 ARG A C 1
ATOM 696 O O . ARG A 1 86 ? 1.614 -13.020 11.905 1.00 76.00 86 ARG A O 1
ATOM 703 N N . LYS A 1 87 ? -0.295 -13.929 12.663 1.00 81.25 87 LYS A N 1
ATOM 704 C CA . LYS A 1 87 ? -0.138 -15.210 11.945 1.00 81.25 87 LYS A CA 1
ATOM 705 C C . LYS A 1 87 ? -0.070 -15.032 10.434 1.00 81.25 87 LYS A C 1
ATOM 707 O O . LYS A 1 87 ? 0.666 -15.745 9.755 1.00 81.25 87 LYS A O 1
ATOM 712 N N . CYS A 1 88 ? -0.846 -14.100 9.888 1.00 80.12 88 CYS A N 1
ATOM 713 C CA . CYS A 1 88 ? -0.795 -13.799 8.466 1.00 80.12 88 CYS A CA 1
ATOM 714 C C . CYS A 1 88 ? 0.562 -13.207 8.066 1.00 80.12 88 CYS A C 1
ATOM 716 O O . CYS A 1 88 ? 1.133 -13.607 7.053 1.00 80.12 88 CYS A O 1
ATOM 718 N N . SER A 1 89 ? 1.105 -12.298 8.875 1.00 72.50 89 SER A N 1
ATOM 719 C CA . SER A 1 89 ? 2.413 -11.679 8.646 1.00 72.50 89 SER A CA 1
ATOM 720 C C . SER A 1 89 ? 3.558 -12.696 8.713 1.00 72.50 89 SER A C 1
ATOM 722 O O . SER A 1 89 ? 4.439 -12.671 7.850 1.00 72.50 89 SER A O 1
ATOM 724 N N . GLU A 1 90 ? 3.506 -13.639 9.660 1.00 72.31 90 GLU A N 1
ATOM 725 C CA . GLU A 1 90 ? 4.428 -14.785 9.736 1.00 72.31 90 GLU A CA 1
ATOM 726 C C . GLU A 1 90 ? 4.361 -15.619 8.444 1.00 72.31 90 GLU A C 1
ATOM 728 O O . GLU A 1 90 ? 5.370 -15.802 7.763 1.00 72.31 90 GLU A O 1
ATOM 733 N N . LYS A 1 91 ? 3.149 -16.014 8.028 1.00 74.50 91 LYS A N 1
ATOM 734 C CA . LYS A 1 91 ? 2.915 -16.782 6.794 1.00 74.50 91 LYS A CA 1
ATOM 735 C C . LYS A 1 91 ? 3.439 -16.070 5.539 1.00 74.50 91 LYS A C 1
ATOM 737 O O . LYS A 1 91 ? 4.027 -16.709 4.671 1.00 74.50 91 LYS A O 1
ATOM 742 N N . ILE A 1 92 ? 3.216 -14.758 5.408 1.00 71.75 92 ILE A N 1
ATOM 743 C CA . ILE A 1 92 ? 3.718 -13.970 4.267 1.00 71.75 92 ILE A CA 1
ATOM 744 C C . ILE A 1 92 ? 5.248 -13.966 4.252 1.00 71.75 92 ILE A C 1
ATOM 746 O O . ILE A 1 92 ? 5.850 -14.122 3.191 1.00 71.75 92 ILE A O 1
ATOM 750 N N . SER A 1 93 ? 5.869 -13.799 5.418 1.00 65.56 93 SER A N 1
ATOM 751 C CA . SER A 1 93 ? 7.327 -13.755 5.552 1.00 65.56 93 SER A CA 1
ATOM 752 C C . SER A 1 93 ? 7.960 -15.083 5.144 1.00 65.56 93 SER A C 1
ATOM 754 O O . SER A 1 93 ? 8.876 -15.087 4.324 1.00 65.56 93 SER A O 1
ATOM 756 N N . GLU A 1 94 ? 7.411 -16.206 5.615 1.00 67.12 94 GLU A N 1
ATOM 757 C CA . GLU A 1 94 ? 7.829 -17.552 5.201 1.00 67.12 94 GLU A CA 1
ATOM 758 C C . GLU A 1 94 ? 7.727 -17.734 3.678 1.00 67.12 94 GLU A C 1
ATOM 760 O O . GLU A 1 94 ? 8.683 -18.161 3.031 1.00 67.12 94 GLU A O 1
ATOM 765 N N . MET A 1 95 ? 6.606 -17.319 3.075 1.00 66.56 95 MET A N 1
ATOM 766 C CA . MET A 1 95 ? 6.418 -17.411 1.624 1.00 66.56 95 MET A CA 1
ATOM 767 C C . MET A 1 95 ? 7.452 -16.600 0.836 1.00 66.56 95 MET A C 1
ATOM 769 O O . MET A 1 95 ? 7.935 -17.074 -0.194 1.00 66.56 95 MET A O 1
ATOM 773 N N . ILE A 1 96 ? 7.790 -15.388 1.288 1.00 63.50 96 ILE A N 1
ATOM 774 C CA . ILE A 1 96 ? 8.797 -14.542 0.629 1.00 63.50 96 ILE A CA 1
ATOM 775 C C . ILE A 1 96 ? 10.181 -15.194 0.713 1.00 63.50 96 ILE A C 1
ATOM 777 O O . ILE A 1 96 ? 10.876 -15.261 -0.302 1.00 63.50 96 ILE A O 1
ATOM 781 N N . ILE A 1 97 ? 10.558 -15.695 1.894 1.00 63.12 97 ILE A N 1
ATOM 782 C CA . ILE A 1 97 ? 11.847 -16.361 2.133 1.00 63.12 97 ILE A CA 1
ATOM 783 C C . ILE A 1 97 ? 12.005 -17.581 1.218 1.00 63.12 97 ILE A C 1
ATOM 785 O O . ILE A 1 97 ? 13.052 -17.747 0.593 1.00 63.12 97 ILE A O 1
ATOM 789 N N . ASP A 1 98 ? 10.955 -18.390 1.080 1.00 60.53 98 ASP A N 1
ATOM 790 C CA . ASP A 1 98 ? 10.990 -19.610 0.269 1.00 60.53 98 ASP A CA 1
ATOM 791 C C . ASP A 1 98 ? 11.120 -19.342 -1.244 1.00 60.53 98 ASP A C 1
ATOM 793 O O . ASP A 1 98 ? 11.653 -20.180 -1.974 1.00 60.53 98 ASP A O 1
ATOM 797 N N . HIS A 1 99 ? 10.648 -18.189 -1.737 1.00 57.44 99 HIS A N 1
ATOM 798 C CA . HIS A 1 99 ? 10.519 -17.921 -3.180 1.00 57.44 99 HIS A CA 1
ATOM 799 C C . HIS A 1 99 ? 11.482 -16.860 -3.726 1.00 57.44 99 HIS A C 1
ATOM 801 O O . HIS A 1 99 ? 11.675 -16.785 -4.942 1.00 57.44 99 HIS A O 1
ATOM 807 N N . VAL A 1 100 ? 12.105 -16.047 -2.868 1.00 55.69 100 VAL A N 1
ATOM 808 C CA . VAL A 1 100 ? 13.074 -15.014 -3.274 1.00 55.69 100 VAL A CA 1
ATOM 809 C C . VAL A 1 100 ? 14.351 -15.104 -2.418 1.00 55.69 100 VAL A C 1
ATOM 811 O O . VAL A 1 100 ? 14.702 -14.144 -1.733 1.00 55.69 100 VAL A O 1
ATOM 814 N N . PRO A 1 101 ? 15.076 -16.242 -2.447 1.00 49.59 101 PRO A N 1
ATOM 815 C CA . PRO A 1 101 ? 16.208 -16.476 -1.547 1.00 49.59 101 PRO A CA 1
ATOM 816 C C . PRO A 1 101 ? 17.406 -15.539 -1.791 1.00 49.59 101 PRO A C 1
ATOM 818 O O . PRO A 1 101 ? 18.161 -15.274 -0.860 1.00 49.59 101 PRO A O 1
ATOM 821 N N . ASP A 1 102 ? 17.563 -15.009 -3.013 1.00 46.66 102 ASP A N 1
ATOM 822 C CA . ASP A 1 102 ? 18.799 -14.334 -3.450 1.00 46.66 102 ASP A CA 1
ATOM 823 C C . ASP A 1 102 ? 18.672 -12.819 -3.731 1.00 46.66 102 ASP A C 1
ATOM 825 O O . ASP A 1 102 ? 19.682 -12.163 -3.986 1.00 46.66 102 ASP A O 1
ATOM 829 N N . LEU A 1 103 ? 17.465 -12.234 -3.726 1.00 39.53 103 LEU A N 1
ATOM 830 C CA . LEU A 1 103 ? 17.230 -10.878 -4.276 1.00 39.53 103 LEU A CA 1
ATOM 831 C C . LEU A 1 103 ? 16.961 -9.790 -3.235 1.00 39.53 103 LEU A C 1
ATOM 833 O O . LEU A 1 103 ? 16.943 -8.603 -3.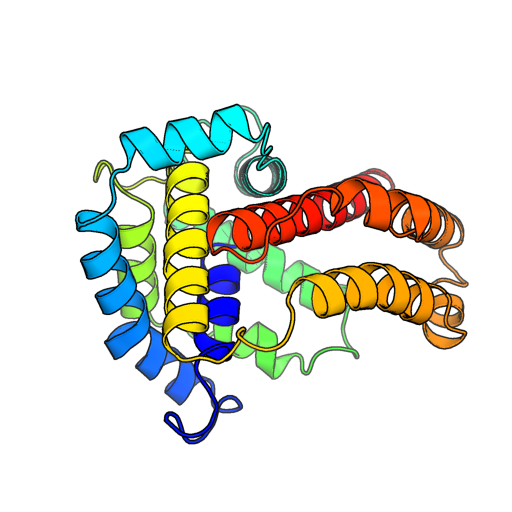554 1.00 39.53 103 LEU A O 1
ATOM 837 N N . ILE A 1 104 ? 16.789 -10.181 -1.982 1.00 43.72 104 ILE A N 1
ATOM 838 C CA . ILE A 1 104 ? 16.645 -9.272 -0.855 1.00 43.72 104 ILE A CA 1
ATOM 839 C C . ILE A 1 104 ? 17.505 -9.905 0.217 1.00 43.72 104 ILE A C 1
ATOM 841 O O . ILE A 1 104 ? 17.343 -11.098 0.465 1.00 43.72 104 ILE A O 1
ATOM 845 N N . SER A 1 105 ? 18.459 -9.171 0.800 1.00 42.44 105 SER A N 1
ATOM 846 C CA . SER A 1 105 ? 19.162 -9.678 1.980 1.00 42.44 105 SER A CA 1
ATOM 847 C C . SER A 1 105 ? 18.075 -10.146 2.928 1.00 42.44 105 SER A C 1
ATOM 849 O O . SER A 1 105 ? 17.259 -9.327 3.353 1.00 42.44 105 SER A O 1
ATOM 851 N N . THR A 1 106 ? 17.990 -11.451 3.146 1.00 41.81 106 THR A N 1
ATOM 852 C CA . THR A 1 106 ? 16.897 -12.075 3.885 1.00 41.81 106 THR A CA 1
ATOM 853 C C . THR A 1 106 ? 16.797 -11.409 5.259 1.00 41.81 106 THR A C 1
ATOM 855 O O . THR A 1 106 ? 15.698 -11.108 5.699 1.00 41.81 106 THR A O 1
ATOM 858 N N . ASP A 1 107 ? 17.942 -10.959 5.785 1.00 42.09 107 ASP A N 1
ATOM 859 C CA . ASP A 1 107 ? 18.114 -10.063 6.926 1.00 42.09 107 ASP A CA 1
ATOM 860 C C . ASP A 1 107 ? 17.252 -8.781 6.905 1.00 42.09 107 ASP A C 1
ATOM 862 O O . ASP A 1 107 ? 16.764 -8.387 7.944 1.00 42.09 107 ASP A O 1
ATOM 866 N N . GLN A 1 108 ? 17.003 -8.081 5.796 1.00 42.59 108 GLN A N 1
ATOM 867 C CA . GLN A 1 108 ? 16.245 -6.810 5.827 1.00 42.59 108 GLN A CA 1
ATOM 868 C C . GLN A 1 108 ? 14.724 -6.995 5.885 1.00 42.59 108 GLN A C 1
ATOM 870 O O . GLN A 1 108 ? 14.044 -6.188 6.513 1.00 42.59 108 GLN A O 1
ATOM 875 N N . ILE A 1 109 ? 14.181 -8.039 5.252 1.00 40.91 109 ILE A N 1
ATOM 876 C CA . ILE A 1 109 ? 12.751 -8.376 5.372 1.00 40.91 109 ILE A CA 1
ATOM 877 C C . ILE A 1 109 ? 12.507 -9.175 6.652 1.00 40.91 109 ILE A C 1
ATOM 879 O O . ILE A 1 109 ? 11.524 -8.912 7.344 1.00 40.91 109 ILE A O 1
ATOM 883 N N . SER A 1 110 ? 13.419 -10.090 7.001 1.00 40.31 110 SER A N 1
ATOM 884 C CA . SER A 1 110 ? 13.319 -10.875 8.227 1.00 40.31 110 SER A CA 1
ATOM 885 C C . SER A 1 110 ? 13.518 -10.000 9.459 1.00 40.31 110 SER A C 1
ATOM 887 O O . SER A 1 110 ? 12.713 -10.104 10.363 1.00 40.31 110 SER A O 1
ATOM 889 N N . THR A 1 111 ? 14.450 -9.036 9.493 1.00 45.75 111 THR A N 1
ATOM 890 C CA . THR A 1 111 ? 14.668 -8.243 10.723 1.00 45.75 111 THR A CA 1
ATOM 891 C C . THR A 1 111 ? 13.444 -7.410 11.124 1.00 45.75 111 THR A C 1
ATOM 893 O O . THR A 1 111 ? 13.239 -7.198 12.311 1.00 45.75 111 THR A O 1
ATOM 896 N N . PHE A 1 112 ? 12.569 -7.003 10.196 1.00 43.69 112 PHE A N 1
ATOM 897 C CA . PHE A 1 112 ? 11.317 -6.313 10.557 1.00 43.69 112 PHE A CA 1
ATOM 898 C C . PHE A 1 112 ? 10.138 -7.244 10.845 1.00 43.69 112 PHE A C 1
ATOM 900 O O . PHE A 1 112 ? 9.241 -6.858 11.588 1.00 43.69 112 PHE A O 1
ATOM 907 N N . ALA A 1 113 ? 10.123 -8.443 10.262 1.00 42.12 113 ALA A N 1
ATOM 908 C CA . ALA A 1 113 ? 9.132 -9.470 10.578 1.00 42.12 113 ALA A CA 1
ATOM 909 C C . ALA A 1 113 ? 9.477 -10.244 11.868 1.00 42.12 113 ALA A C 1
ATOM 911 O O . ALA A 1 113 ? 8.581 -10.753 12.532 1.00 42.12 113 ALA A O 1
ATOM 912 N N . GLU A 1 114 ? 10.763 -10.318 12.226 1.00 42.91 114 GLU A N 1
ATOM 913 C CA . GLU A 1 114 ? 11.315 -11.086 13.350 1.00 42.91 114 GLU A CA 1
ATOM 914 C C . GLU A 1 114 ? 11.615 -10.221 14.585 1.00 42.91 114 GLU A C 1
ATOM 916 O O . GLU A 1 114 ? 11.671 -10.753 15.694 1.00 42.91 114 GLU A O 1
ATOM 921 N N . GLN A 1 115 ? 11.794 -8.897 14.452 1.00 50.34 115 GLN A N 1
ATOM 922 C CA . GLN A 1 115 ? 11.837 -8.016 15.624 1.00 50.34 115 GLN A CA 1
ATOM 923 C C . GLN A 1 115 ? 10.411 -7.775 16.132 1.00 50.34 115 GLN A C 1
ATOM 925 O O . GLN A 1 115 ? 9.744 -6.815 15.750 1.00 50.34 115 GLN A O 1
ATOM 930 N N . GLU A 1 116 ? 9.965 -8.657 17.029 1.00 60.09 116 GLU A N 1
ATOM 931 C CA . GLU A 1 116 ? 8.762 -8.522 17.860 1.00 60.09 116 GLU A CA 1
ATOM 932 C C . GLU A 1 116 ? 8.862 -7.304 18.813 1.00 60.09 116 GLU A C 1
ATOM 934 O O . GLU A 1 116 ? 8.858 -7.443 20.038 1.00 60.09 116 GLU A O 1
ATOM 939 N N . ASP A 1 117 ? 8.981 -6.077 18.292 1.00 72.25 117 ASP A N 1
ATOM 940 C CA . ASP A 1 117 ? 8.763 -4.877 19.105 1.00 72.25 117 ASP A CA 1
ATOM 941 C C . ASP A 1 117 ? 7.257 -4.772 19.389 1.00 72.25 117 ASP A C 1
ATOM 943 O O . ASP A 1 117 ? 6.481 -4.186 18.632 1.00 72.25 117 ASP A O 1
ATOM 947 N N . GLU A 1 118 ? 6.843 -5.405 20.488 1.00 77.25 118 GLU A N 1
ATOM 948 C CA . GLU A 1 118 ? 5.450 -5.483 20.940 1.00 77.25 118 GLU A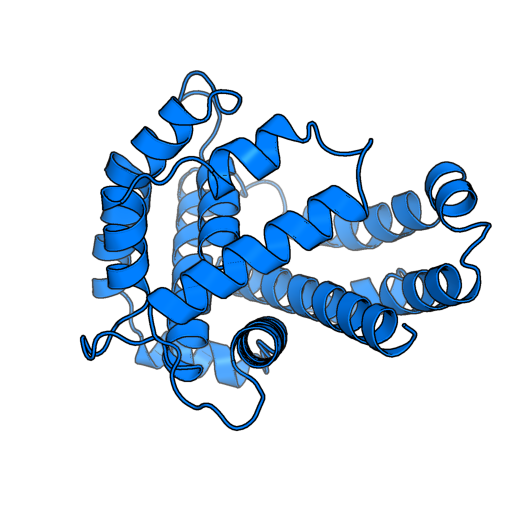 CA 1
ATOM 949 C C . GLU A 1 118 ? 4.818 -4.090 21.094 1.00 77.25 118 GLU A C 1
ATOM 951 O O . GLU A 1 118 ? 3.644 -3.898 20.795 1.00 77.25 118 GLU A O 1
ATOM 956 N N . ASP A 1 119 ? 5.597 -3.085 21.501 1.00 81.25 119 ASP A N 1
ATOM 957 C CA . ASP A 1 119 ? 5.127 -1.705 21.645 1.00 81.25 119 ASP A CA 1
ATOM 958 C C . ASP A 1 119 ? 4.876 -1.037 20.281 1.00 81.25 119 ASP A C 1
ATOM 960 O O . ASP A 1 119 ? 3.849 -0.389 20.098 1.00 81.25 119 ASP A O 1
ATOM 964 N N . LEU A 1 120 ? 5.743 -1.248 19.286 1.00 78.06 120 LEU A N 1
ATOM 965 C CA . LEU A 1 120 ? 5.491 -0.819 17.908 1.00 78.06 120 LEU A CA 1
ATOM 966 C C . LEU A 1 120 ? 4.233 -1.492 17.354 1.00 78.06 120 LEU A C 1
ATOM 968 O O . LEU A 1 120 ? 3.383 -0.807 16.788 1.00 78.06 120 LEU A O 1
ATOM 972 N N . MET A 1 121 ? 4.094 -2.806 17.538 1.00 76.69 121 MET A N 1
ATOM 973 C CA . MET A 1 121 ? 2.926 -3.551 17.062 1.00 76.69 121 MET A CA 1
ATOM 974 C C . MET A 1 121 ? 1.638 -3.076 17.734 1.00 76.69 121 MET A C 1
ATOM 976 O O . MET A 1 121 ? 0.647 -2.844 17.049 1.00 76.69 121 MET A O 1
ATOM 980 N N . ASN A 1 122 ? 1.656 -2.820 19.041 1.00 81.25 122 ASN A N 1
ATOM 981 C CA . ASN A 1 122 ? 0.512 -2.244 19.747 1.00 81.25 122 ASN A CA 1
ATOM 982 C C . ASN A 1 122 ? 0.160 -0.849 19.216 1.00 81.25 122 ASN A C 1
ATOM 984 O O . ASN A 1 122 ? -1.004 -0.570 18.935 1.00 81.25 122 ASN A O 1
ATOM 988 N N . GLN A 1 123 ? 1.157 0.012 19.001 1.00 81.69 123 GLN A N 1
ATOM 989 C CA . GLN A 1 123 ? 0.933 1.341 18.434 1.00 81.69 123 GLN A CA 1
ATOM 990 C C . GLN A 1 123 ? 0.373 1.290 17.008 1.00 81.69 123 GLN A C 1
ATOM 992 O O . GLN A 1 123 ? -0.429 2.153 16.651 1.00 81.69 123 GLN A O 1
ATOM 997 N N . LEU A 1 124 ? 0.784 0.304 16.206 1.00 78.81 124 LEU A N 1
ATOM 998 C CA . LEU A 1 124 ? 0.245 0.046 14.872 1.00 78.81 124 LEU A CA 1
ATOM 999 C C . LEU A 1 124 ? -1.186 -0.485 14.931 1.00 78.81 124 LEU A C 1
ATOM 1001 O O . LEU A 1 124 ? -2.017 -0.044 14.145 1.00 78.81 124 LEU A O 1
ATOM 1005 N N . ASN A 1 125 ? -1.498 -1.373 15.871 1.00 80.81 125 ASN A N 1
ATOM 1006 C CA . ASN A 1 125 ? -2.854 -1.881 16.046 1.00 80.81 125 ASN A CA 1
ATOM 1007 C C . ASN A 1 125 ? -3.820 -0.744 16.406 1.00 80.81 125 ASN A C 1
ATOM 1009 O O . ASN A 1 125 ? -4.848 -0.584 15.759 1.00 80.81 125 ASN A O 1
ATOM 1013 N N . GLU A 1 126 ? -3.430 0.134 17.333 1.00 83.19 126 GLU A N 1
ATOM 1014 C CA . GLU A 1 126 ? -4.209 1.327 17.698 1.00 83.19 126 GLU A CA 1
ATOM 1015 C C . GLU A 1 126 ? -4.443 2.307 16.535 1.00 83.19 126 GLU A C 1
ATOM 1017 O O . GLU A 1 126 ? -5.345 3.133 16.601 1.00 83.19 126 GLU A O 1
ATOM 1022 N N . LEU A 1 127 ? -3.605 2.290 15.494 1.00 80.81 127 LEU A N 1
ATOM 1023 C CA . LEU A 1 127 ? -3.814 3.140 14.319 1.00 80.81 127 LEU A CA 1
ATOM 1024 C C . LEU A 1 127 ? -4.953 2.621 13.427 1.00 80.81 127 LEU A C 1
ATOM 1026 O O . LEU A 1 127 ? -5.619 3.409 12.760 1.00 80.81 127 LEU A O 1
ATOM 1030 N N . PHE A 1 128 ? -5.129 1.302 13.370 1.00 81.00 128 PHE A N 1
ATOM 1031 C CA . PHE A 1 128 ? -6.048 0.639 12.444 1.00 81.00 128 PHE A CA 1
ATOM 1032 C C . PHE A 1 128 ? -7.376 0.236 13.099 1.00 81.00 128 PHE A C 1
ATOM 1034 O O . PHE A 1 128 ? -8.374 0.136 12.391 1.00 81.00 128 PHE A O 1
ATOM 1041 N N . ASP A 1 129 ? -7.388 0.035 14.417 1.00 85.00 129 ASP A N 1
ATOM 1042 C CA . ASP A 1 129 ? -8.582 -0.189 15.241 1.00 85.00 129 ASP A CA 1
ATOM 1043 C C . ASP A 1 129 ? -9.202 1.163 15.637 1.00 85.00 129 ASP A C 1
ATOM 1045 O O . ASP A 1 129 ? -8.923 1.719 16.702 1.00 85.00 129 ASP A O 1
ATOM 1049 N N . VAL A 1 130 ? -9.973 1.751 14.718 1.00 83.12 130 VAL A N 1
ATOM 1050 C CA . VAL A 1 130 ? -10.515 3.113 14.871 1.00 83.12 130 VAL A CA 1
ATOM 1051 C C . VAL A 1 130 ? -11.707 3.125 15.825 1.00 83.12 130 VAL A C 1
ATOM 1053 O O . VAL A 1 130 ? -11.877 4.087 16.580 1.00 83.12 130 VAL A O 1
ATOM 1056 N N . ASP A 1 131 ? -12.547 2.086 15.789 1.00 86.19 131 ASP A N 1
ATOM 1057 C CA . ASP A 1 131 ? -13.704 1.968 16.678 1.00 86.19 131 ASP A CA 1
ATOM 1058 C C . ASP A 1 131 ? -13.360 1.404 18.074 1.00 86.19 131 ASP A C 1
ATOM 1060 O O . ASP A 1 131 ? -14.163 1.545 19.008 1.00 86.19 131 ASP A O 1
ATOM 1064 N N . GLY A 1 132 ? -12.142 0.880 18.250 1.00 86.12 132 GLY A N 1
ATOM 1065 C CA . GLY A 1 132 ? -11.609 0.397 19.520 1.00 86.12 132 GLY A CA 1
ATOM 1066 C C . GLY A 1 132 ? -12.197 -0.948 19.941 1.00 86.12 132 GLY A C 1
ATOM 1067 O O . GLY A 1 132 ? -12.258 -1.239 21.143 1.00 86.12 132 GLY A O 1
ATOM 1068 N N . ASP A 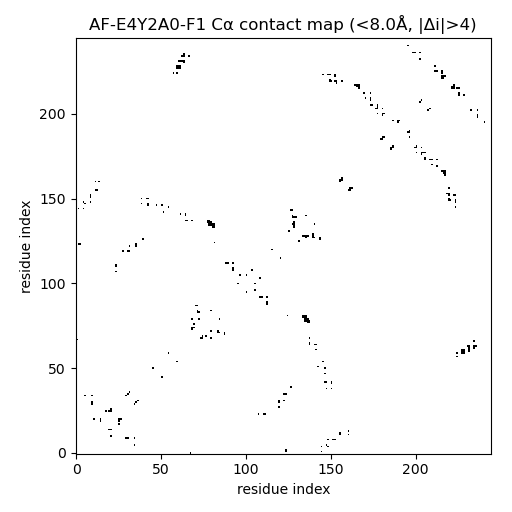1 133 ? -12.699 -1.742 18.995 1.00 88.62 133 ASP A N 1
ATOM 1069 C CA . ASP A 1 133 ? -13.296 -3.044 19.270 1.00 88.62 133 ASP A CA 1
ATOM 1070 C C . ASP A 1 133 ? -12.280 -4.196 19.340 1.00 88.62 133 ASP A C 1
ATOM 1072 O O . ASP A 1 133 ? -12.660 -5.347 19.600 1.00 88.62 133 ASP A O 1
ATOM 1076 N N . GLY A 1 134 ? -10.990 -3.892 19.168 1.00 85.25 134 GLY A N 1
ATOM 1077 C CA . GLY A 1 134 ? -9.886 -4.845 19.235 1.00 85.25 134 GLY A CA 1
ATOM 1078 C C . GLY A 1 134 ? -9.694 -5.666 17.960 1.00 85.25 134 GLY A C 1
ATOM 1079 O O . GLY A 1 134 ? -9.024 -6.703 18.009 1.00 85.25 134 GLY A O 1
ATOM 1080 N N . HIS A 1 135 ? -10.303 -5.256 16.845 1.00 87.62 135 HIS A N 1
ATOM 1081 C CA . HIS A 1 135 ? -10.198 -5.920 15.551 1.00 87.62 135 HIS A CA 1
ATOM 1082 C C . HIS A 1 135 ? -9.965 -4.907 14.426 1.00 87.62 135 HIS A C 1
ATOM 1084 O O . HIS A 1 135 ? -10.164 -3.709 14.565 1.00 87.62 135 HIS A O 1
ATOM 1090 N N . PHE A 1 136 ? -9.562 -5.415 13.265 1.00 84.44 136 PHE A N 1
ATOM 1091 C CA . PHE A 1 136 ? -9.505 -4.650 12.028 1.00 84.44 136 PHE A CA 1
ATOM 1092 C C . PHE A 1 136 ? -10.661 -5.060 11.134 1.00 84.44 136 PHE A C 1
ATOM 1094 O O . PHE A 1 136 ? -10.717 -6.206 10.682 1.00 84.44 136 PHE A O 1
ATOM 1101 N N . SER A 1 137 ? -11.571 -4.146 10.815 1.00 89.56 137 SER A N 1
ATOM 1102 C CA . SER A 1 137 ? -12.507 -4.368 9.713 1.00 89.56 137 SER A CA 1
ATOM 1103 C C . SER A 1 137 ? -11.878 -4.012 8.360 1.00 89.56 137 SER A C 1
ATOM 1105 O O . SER A 1 137 ? -10.943 -3.207 8.252 1.00 89.56 137 SER A O 1
ATOM 1107 N N . ARG A 1 138 ? -12.438 -4.571 7.277 1.00 87.50 138 ARG A N 1
ATOM 1108 C CA . ARG A 1 138 ? -12.066 -4.178 5.903 1.00 87.50 138 ARG A CA 1
ATOM 1109 C C . ARG A 1 138 ? -12.278 -2.683 5.655 1.00 87.50 138 ARG A C 1
ATOM 1111 O O . ARG A 1 138 ? -11.486 -2.053 4.957 1.00 87.50 138 ARG A O 1
ATOM 1118 N N . SER A 1 139 ? -13.363 -2.124 6.193 1.00 86.81 139 SER A N 1
ATOM 1119 C CA . SER A 1 139 ? -13.692 -0.702 6.064 1.00 86.81 139 SER A CA 1
ATOM 1120 C C . SER A 1 139 ? -12.651 0.182 6.737 1.00 86.81 139 SER A C 1
ATOM 1122 O O . SER A 1 139 ? -12.121 1.068 6.071 1.00 86.81 139 SER A O 1
ATOM 1124 N N . GLU A 1 140 ? -12.308 -0.106 7.995 1.00 87.19 140 GLU A N 1
ATOM 1125 C CA . GLU A 1 140 ? -11.297 0.654 8.741 1.00 87.19 140 GLU A CA 1
ATOM 1126 C C . GLU A 1 140 ? -9.946 0.567 8.047 1.00 87.19 140 GLU A C 1
ATOM 1128 O O . GLU A 1 140 ? -9.309 1.582 7.793 1.00 87.19 140 GLU A O 1
ATOM 1133 N N . SER A 1 141 ? -9.556 -0.631 7.609 1.00 86.44 141 SER A N 1
ATOM 1134 C CA . SER A 1 141 ? -8.295 -0.828 6.894 1.00 86.44 141 SER A CA 1
ATOM 1135 C C . SER A 1 141 ? -8.196 0.045 5.639 1.00 86.44 141 SER A C 1
ATOM 1137 O O . SER A 1 141 ? -7.147 0.624 5.367 1.00 86.44 141 SER A O 1
ATOM 1139 N N . LYS A 1 142 ? -9.277 0.177 4.861 1.00 86.62 142 LYS A N 1
ATOM 1140 C CA . LYS A 1 142 ? -9.289 1.033 3.663 1.00 86.62 142 LYS A CA 1
ATOM 1141 C C . LYS A 1 142 ? -9.227 2.513 4.017 1.00 86.62 142 LYS A C 1
ATOM 1143 O O . LYS A 1 142 ? -8.411 3.235 3.448 1.00 86.62 142 LYS A O 1
ATOM 1148 N N . GLU A 1 143 ? -10.075 2.946 4.943 1.00 86.31 143 GLU A N 1
ATOM 1149 C CA . GLU A 1 143 ? -10.142 4.331 5.415 1.00 86.31 143 GLU A CA 1
ATOM 1150 C C . GLU A 1 143 ? -8.796 4.799 5.970 1.00 86.31 143 GLU A C 1
ATOM 1152 O O . GLU A 1 143 ? -8.240 5.799 5.506 1.00 86.31 143 GLU A O 1
ATOM 1157 N N . VAL A 1 144 ? -8.241 4.031 6.905 1.00 85.38 144 VAL A N 1
ATOM 1158 C CA . VAL A 1 144 ? -6.989 4.336 7.593 1.00 85.38 144 VAL A CA 1
ATOM 1159 C C . VAL A 1 144 ? -5.836 4.387 6.596 1.00 85.38 144 VAL A C 1
ATOM 1161 O O . VAL A 1 144 ? -5.105 5.378 6.551 1.00 85.38 144 VAL A O 1
ATOM 1164 N N . VAL A 1 145 ? -5.703 3.379 5.721 1.00 85.69 145 VAL A N 1
ATOM 1165 C CA . VAL A 1 145 ? -4.648 3.366 4.692 1.00 85.69 145 VAL A CA 1
ATOM 1166 C C . VAL A 1 145 ? -4.772 4.569 3.765 1.00 85.69 145 VAL A C 1
ATOM 1168 O O . VAL A 1 145 ? -3.767 5.219 3.468 1.00 85.69 145 VAL A O 1
ATOM 1171 N N . TYR A 1 146 ? -5.983 4.892 3.309 1.00 87.00 146 TYR A N 1
ATOM 1172 C CA . TYR A 1 146 ? -6.193 6.025 2.416 1.00 87.00 146 TYR A CA 1
ATOM 1173 C C . TYR A 1 146 ? -5.809 7.349 3.088 1.00 87.00 146 TYR A C 1
ATOM 1175 O O . TYR A 1 146 ? -5.031 8.126 2.526 1.00 87.00 146 TYR A O 1
ATOM 1183 N N . CYS A 1 147 ? -6.287 7.585 4.311 1.00 86.94 147 CYS A N 1
ATOM 1184 C CA . CYS A 1 147 ? -5.986 8.790 5.081 1.00 86.94 147 CYS A CA 1
ATOM 1185 C C . CYS A 1 147 ? -4.488 8.923 5.378 1.00 86.94 147 CYS A C 1
ATOM 1187 O O . CYS A 1 147 ? -3.917 10.003 5.220 1.00 86.94 147 CYS A O 1
ATOM 1189 N N . TYR A 1 148 ? -3.818 7.827 5.733 1.00 85.88 148 TYR A N 1
ATOM 1190 C CA . TYR A 1 148 ? -2.387 7.850 6.019 1.00 85.88 148 TYR A CA 1
ATOM 1191 C C . TYR A 1 148 ? -1.533 8.125 4.793 1.00 85.88 148 TYR A C 1
ATOM 1193 O O . TYR A 1 148 ? -0.594 8.915 4.868 1.00 85.88 148 TYR A O 1
ATOM 1201 N N . LEU A 1 149 ? -1.891 7.570 3.637 1.00 83.88 149 LEU A N 1
ATOM 1202 C CA . LEU A 1 149 ? -1.237 7.949 2.389 1.00 83.88 149 LEU A CA 1
ATOM 1203 C C . LEU A 1 149 ? -1.425 9.448 2.104 1.00 83.88 149 LEU A C 1
ATOM 1205 O O . LEU A 1 149 ? -0.470 10.119 1.719 1.00 83.88 149 LEU A O 1
ATOM 1209 N N . ARG A 1 150 ? -2.629 10.001 2.327 1.00 85.25 150 ARG A N 1
ATOM 1210 C CA . ARG A 1 150 ? -2.910 11.436 2.111 1.00 85.25 150 ARG A CA 1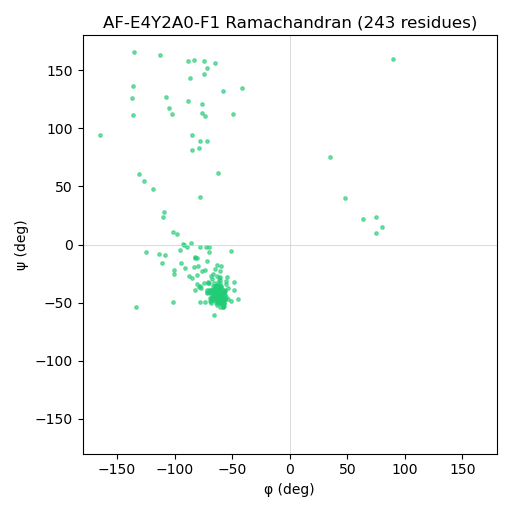
ATOM 1211 C C . ARG A 1 150 ? -2.062 12.327 3.018 1.00 85.25 150 ARG A C 1
ATOM 1213 O O . ARG A 1 150 ? -1.448 13.264 2.509 1.00 85.25 150 ARG A O 1
ATOM 1220 N N . ILE A 1 151 ? -2.010 12.029 4.319 1.00 84.56 151 ILE A N 1
ATOM 1221 C CA . ILE A 1 151 ? -1.154 12.743 5.282 1.00 84.56 151 ILE A CA 1
ATOM 1222 C C . ILE A 1 151 ? 0.299 12.644 4.836 1.00 84.56 151 ILE A C 1
ATOM 1224 O O . ILE A 1 151 ? 0.992 13.658 4.746 1.00 84.56 151 ILE A O 1
ATOM 1228 N N . GLY A 1 152 ? 0.745 11.432 4.504 1.00 77.88 152 GLY A N 1
ATOM 1229 C CA . GLY A 1 152 ? 2.136 11.192 4.179 1.00 77.88 152 GLY A CA 1
ATOM 1230 C C . GLY A 1 152 ? 2.599 11.992 2.966 1.00 77.88 152 GLY A C 1
ATOM 1231 O O . GLY A 1 152 ? 3.572 12.742 3.041 1.00 77.88 152 GLY A O 1
ATOM 1232 N N . PHE A 1 153 ? 1.847 11.937 1.865 1.00 80.31 153 PHE A N 1
ATOM 1233 C CA . PHE A 1 153 ? 2.172 12.729 0.679 1.00 80.31 153 PHE A CA 1
ATOM 1234 C C . PHE A 1 153 ? 2.040 14.232 0.909 1.00 80.31 153 PHE A C 1
ATOM 1236 O O . PHE A 1 153 ? 2.820 14.990 0.336 1.00 80.31 153 PHE A O 1
ATOM 1243 N N . GLN A 1 154 ? 1.106 14.678 1.755 1.00 81.44 154 GLN A N 1
ATOM 1244 C CA . GLN A 1 154 ? 1.017 16.093 2.111 1.00 81.44 154 GLN A CA 1
ATOM 1245 C C . GLN A 1 154 ? 2.298 16.567 2.804 1.00 81.44 154 GLN A C 1
ATOM 1247 O O . GLN A 1 154 ? 2.869 17.568 2.383 1.00 81.44 154 GLN A O 1
ATOM 1252 N N . LYS A 1 155 ? 2.813 15.810 3.781 1.00 78.31 155 LYS A N 1
ATOM 1253 C CA . LYS A 1 155 ? 4.070 16.151 4.462 1.00 78.31 155 LYS A CA 1
ATOM 1254 C C . LYS A 1 155 ? 5.251 16.203 3.498 1.00 78.31 155 LYS A C 1
ATOM 1256 O O . LYS A 1 155 ? 6.033 17.145 3.547 1.00 78.31 155 LYS A O 1
ATOM 1261 N N . LEU A 1 156 ? 5.365 15.244 2.579 1.00 73.12 156 LEU A N 1
ATOM 1262 C CA . LEU A 1 156 ? 6.448 15.245 1.589 1.00 73.12 156 LEU A CA 1
ATOM 1263 C C . LEU A 1 156 ? 6.393 16.462 0.648 1.00 73.12 156 LEU A C 1
ATOM 1265 O O . LEU A 1 156 ? 7.435 17.007 0.279 1.00 73.12 156 LEU A O 1
ATOM 1269 N N . ILE A 1 157 ? 5.192 16.919 0.285 1.00 74.94 157 ILE A N 1
ATOM 1270 C CA . ILE A 1 157 ? 5.003 18.163 -0.475 1.00 74.94 157 ILE A CA 1
ATOM 1271 C C . ILE A 1 157 ? 5.402 19.380 0.372 1.00 74.94 157 ILE A C 1
ATOM 1273 O O . ILE A 1 157 ? 6.132 20.246 -0.118 1.00 74.94 157 ILE A O 1
ATOM 1277 N N . ASP A 1 158 ? 4.966 19.435 1.634 1.00 76.12 158 ASP A N 1
ATOM 1278 C CA . ASP A 1 158 ? 5.256 20.537 2.559 1.00 76.12 158 ASP A CA 1
ATOM 1279 C C . ASP A 1 158 ? 6.767 20.692 2.813 1.00 76.12 158 ASP A C 1
ATOM 1281 O O . ASP A 1 158 ? 7.270 21.813 2.898 1.00 76.12 158 ASP A O 1
ATOM 1285 N N . PHE A 1 159 ? 7.509 19.579 2.868 1.00 70.94 159 PHE A N 1
ATOM 1286 C CA . PHE A 1 159 ? 8.973 19.564 2.995 1.00 70.94 159 PHE A CA 1
ATOM 1287 C C . PHE A 1 159 ? 9.721 19.859 1.691 1.00 70.94 159 PHE A C 1
ATOM 1289 O O . PHE A 1 159 ? 10.949 19.909 1.681 1.00 70.94 159 PHE A O 1
ATOM 1296 N N . GLY A 1 160 ? 9.007 20.056 0.584 1.00 65.88 160 GLY A N 1
ATOM 1297 C CA . GLY A 1 160 ? 9.609 20.343 -0.712 1.00 65.88 160 GLY A CA 1
ATOM 1298 C C . GLY A 1 160 ? 10.253 19.141 -1.401 1.00 65.88 160 GLY A C 1
ATOM 1299 O O . GLY A 1 160 ? 10.908 19.310 -2.422 1.00 65.88 160 GLY A O 1
ATOM 1300 N N . ILE A 1 161 ? 10.039 17.927 -0.886 1.00 66.06 161 ILE A N 1
ATOM 1301 C CA . ILE A 1 161 ? 10.657 16.695 -1.398 1.00 66.06 161 ILE A CA 1
ATOM 1302 C C . ILE A 1 161 ? 10.065 16.312 -2.758 1.00 66.06 161 ILE A C 1
ATOM 1304 O O . ILE A 1 161 ? 10.766 15.786 -3.616 1.00 66.06 161 ILE A O 1
ATOM 1308 N N . ILE A 1 162 ? 8.783 16.621 -2.980 1.00 62.97 162 ILE A N 1
ATOM 1309 C CA . ILE A 1 162 ? 8.062 16.293 -4.220 1.00 62.97 162 ILE A CA 1
ATOM 1310 C C . ILE A 1 162 ? 7.742 17.549 -5.064 1.00 62.97 162 ILE A C 1
ATOM 1312 O O . ILE A 1 162 ? 6.791 17.554 -5.842 1.00 62.97 162 ILE A O 1
ATOM 1316 N N . GLN A 1 163 ? 8.495 18.646 -4.901 1.00 56.59 163 GLN A N 1
ATOM 1317 C CA . GLN A 1 163 ? 8.224 19.906 -5.619 1.00 56.59 163 GLN A CA 1
ATOM 1318 C C . GLN A 1 163 ? 8.655 19.897 -7.098 1.00 56.59 163 GLN A C 1
ATOM 1320 O O . GLN A 1 163 ? 8.074 20.639 -7.893 1.00 56.59 163 GLN A O 1
ATOM 1325 N N . ASP A 1 164 ? 9.597 19.036 -7.494 1.00 54.28 164 ASP A N 1
ATOM 1326 C CA . ASP A 1 164 ? 10.058 18.932 -8.883 1.00 54.28 164 ASP A CA 1
ATOM 1327 C C . ASP A 1 164 ? 9.149 17.996 -9.706 1.00 54.28 164 ASP A C 1
ATOM 1329 O O . ASP A 1 164 ? 9.286 16.776 -9.714 1.00 54.28 164 ASP A O 1
ATOM 1333 N N . ASP A 1 165 ? 8.171 18.617 -10.370 1.00 64.50 165 ASP A N 1
ATOM 1334 C CA . ASP A 1 165 ? 7.282 18.101 -11.419 1.00 64.50 165 ASP A CA 1
ATOM 1335 C C . ASP A 1 165 ? 6.857 16.620 -11.300 1.00 64.50 165 ASP A C 1
ATOM 1337 O O . ASP A 1 165 ? 7.266 15.741 -12.062 1.00 64.50 165 ASP A O 1
ATOM 1341 N N . ILE A 1 166 ? 5.933 16.356 -10.373 1.00 62.66 166 ILE A N 1
ATOM 1342 C CA . ILE A 1 166 ? 5.232 15.070 -10.203 1.00 62.66 166 ILE A CA 1
ATOM 1343 C C . ILE A 1 166 ? 4.676 14.523 -11.526 1.00 62.66 166 ILE A C 1
ATOM 1345 O O . ILE A 1 166 ? 4.658 13.310 -11.725 1.00 62.66 166 ILE A O 1
ATOM 1349 N N . SER A 1 167 ? 4.265 15.385 -12.464 1.00 64.31 167 SER A N 1
ATOM 1350 C CA . SER A 1 167 ? 3.814 14.945 -13.791 1.00 64.31 167 SER A CA 1
ATOM 1351 C C . SER A 1 167 ? 4.949 14.294 -14.588 1.00 64.31 167 SER A C 1
ATOM 1353 O O . SER A 1 167 ? 4.733 13.298 -15.286 1.00 64.31 167 SER A O 1
ATOM 1355 N N . THR A 1 168 ? 6.168 14.818 -14.462 1.00 68.88 168 THR A N 1
ATOM 1356 C CA . THR A 1 168 ? 7.381 14.210 -15.015 1.00 68.88 168 THR A CA 1
ATOM 1357 C C . THR A 1 168 ? 7.715 12.903 -14.294 1.00 68.88 168 THR A C 1
ATOM 1359 O O . THR A 1 168 ? 8.009 11.920 -14.968 1.00 68.88 168 THR A O 1
ATOM 1362 N N . ALA A 1 169 ? 7.581 12.823 -12.965 1.00 67.19 169 ALA A N 1
ATOM 1363 C CA . ALA A 1 169 ? 7.781 11.571 -12.222 1.00 67.19 169 ALA A CA 1
ATOM 1364 C C . ALA A 1 169 ? 6.776 10.475 -12.631 1.00 67.19 169 ALA A C 1
ATOM 1366 O O . ALA A 1 169 ? 7.161 9.333 -12.870 1.00 67.19 169 ALA A O 1
ATOM 1367 N N . ILE A 1 170 ? 5.502 10.828 -12.802 1.00 67.31 170 ILE A N 1
ATOM 1368 C CA . ILE A 1 170 ? 4.448 9.935 -13.303 1.00 67.31 170 ILE A CA 1
ATOM 1369 C C . ILE A 1 170 ? 4.758 9.451 -14.722 1.00 67.31 170 ILE A C 1
ATOM 1371 O O . ILE A 1 170 ? 4.671 8.257 -15.013 1.00 67.31 170 ILE A O 1
ATOM 1375 N N . SER A 1 171 ? 5.137 10.375 -15.608 1.00 69.12 171 SER A N 1
ATOM 1376 C CA . SER A 1 171 ? 5.492 10.055 -16.997 1.00 69.12 171 SER A CA 1
ATOM 1377 C C . SER A 1 171 ? 6.750 9.184 -17.073 1.00 69.12 171 SER A C 1
ATOM 1379 O O . SER A 1 171 ? 6.838 8.280 -17.909 1.00 69.12 171 SER A O 1
ATOM 1381 N N . SER A 1 172 ? 7.701 9.431 -16.170 1.00 73.12 172 SER A N 1
ATOM 1382 C CA . SER A 1 172 ? 8.902 8.624 -15.982 1.00 73.12 172 SER A CA 1
ATOM 1383 C C . SER A 1 172 ? 8.529 7.213 -15.536 1.00 73.12 172 SER A C 1
ATOM 1385 O O . SER A 1 172 ? 8.869 6.266 -16.229 1.00 73.12 172 SER A O 1
ATOM 1387 N N . LEU A 1 173 ? 7.712 7.045 -14.489 1.00 72.25 173 LEU A N 1
ATOM 1388 C CA . LEU A 1 173 ? 7.243 5.731 -14.026 1.00 72.25 173 LEU A CA 1
ATOM 1389 C C . LEU A 1 173 ? 6.524 4.941 -15.128 1.00 72.25 173 LEU A C 1
ATOM 1391 O O . LEU A 1 173 ? 6.802 3.758 -15.316 1.00 72.25 173 LEU A O 1
ATOM 1395 N N . ALA A 1 174 ? 5.655 5.595 -15.904 1.00 73.12 174 ALA A N 1
ATOM 1396 C CA . ALA A 1 174 ? 4.969 4.972 -17.038 1.00 73.12 174 ALA A CA 1
ATOM 1397 C C . ALA A 1 174 ? 5.921 4.500 -18.157 1.00 73.12 174 ALA A C 1
ATOM 1399 O O . ALA A 1 174 ? 5.521 3.690 -18.992 1.00 73.12 174 ALA A O 1
ATOM 1400 N N . THR A 1 175 ? 7.163 4.993 -18.181 1.00 74.88 175 THR A N 1
ATOM 1401 C CA . THR A 1 175 ? 8.205 4.617 -19.148 1.00 74.88 175 THR A CA 1
ATOM 1402 C C . THR A 1 175 ? 9.205 3.625 -18.547 1.00 74.88 175 THR A C 1
ATOM 1404 O O . THR A 1 175 ? 9.442 2.567 -19.126 1.00 74.88 175 THR A O 1
ATOM 1407 N N . THR A 1 176 ? 9.724 3.918 -17.357 1.00 76.00 176 THR A N 1
ATOM 1408 C CA . THR A 1 176 ? 10.749 3.140 -16.658 1.00 76.00 176 THR A CA 1
ATOM 1409 C C . THR A 1 176 ? 10.242 1.782 -16.194 1.00 76.00 176 THR A C 1
ATOM 1411 O O . THR A 1 176 ? 10.972 0.803 -16.318 1.00 76.00 176 THR A O 1
ATOM 1414 N N . ILE A 1 177 ? 8.999 1.677 -15.701 1.00 75.44 177 ILE A N 1
ATOM 1415 C CA . ILE A 1 177 ? 8.439 0.377 -15.297 1.00 75.44 177 ILE A CA 1
ATOM 1416 C C . ILE A 1 177 ? 8.456 -0.597 -16.493 1.00 75.44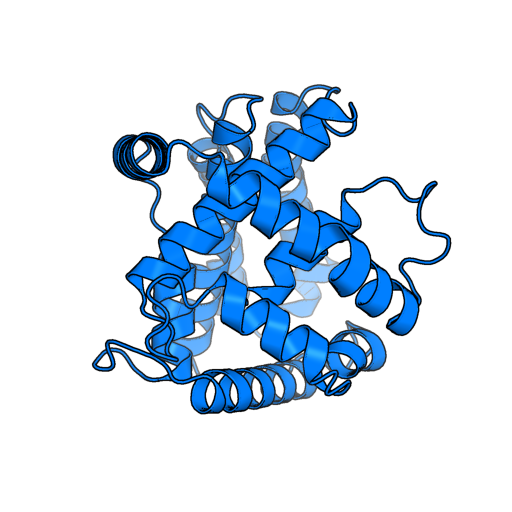 177 ILE A C 1
ATOM 1418 O O . ILE A 1 177 ? 9.078 -1.652 -16.374 1.00 75.44 177 ILE A O 1
ATOM 1422 N N . PRO A 1 178 ? 7.897 -0.258 -17.674 1.00 77.12 178 PRO A N 1
ATOM 1423 C CA . PRO A 1 178 ? 8.025 -1.109 -18.851 1.00 77.12 178 PRO A CA 1
ATOM 1424 C C . PRO A 1 178 ? 9.472 -1.423 -19.245 1.00 77.12 178 PRO A C 1
ATOM 1426 O O . PRO A 1 178 ? 9.739 -2.545 -19.660 1.00 77.12 178 PRO A O 1
ATOM 1429 N N . GLU A 1 179 ? 10.400 -0.468 -19.156 1.00 78.19 179 GLU A N 1
ATOM 1430 C CA . GLU A 1 179 ? 11.810 -0.687 -19.517 1.00 78.19 179 GLU A CA 1
ATOM 1431 C C . GLU A 1 179 ? 12.482 -1.722 -18.611 1.00 78.19 179 GLU A C 1
ATOM 1433 O O . GLU A 1 179 ? 13.070 -2.678 -19.115 1.00 78.19 179 GLU A O 1
ATOM 1438 N N . ILE A 1 180 ? 12.335 -1.584 -17.289 1.00 73.56 180 ILE A N 1
ATOM 1439 C CA . ILE A 1 180 ? 12.851 -2.552 -16.309 1.00 73.56 180 ILE A CA 1
ATOM 1440 C C . ILE A 1 180 ? 12.243 -3.931 -16.575 1.00 73.56 180 ILE A C 1
ATOM 1442 O O . ILE A 1 180 ? 12.948 -4.938 -16.621 1.00 73.56 180 ILE A O 1
ATOM 1446 N N . MET A 1 181 ? 10.934 -3.981 -16.812 1.00 69.00 181 MET A N 1
ATOM 1447 C CA . MET A 1 181 ? 10.197 -5.233 -16.973 1.00 69.00 181 MET A CA 1
ATOM 1448 C C . MET A 1 181 ? 10.448 -5.943 -18.310 1.00 69.00 181 MET A C 1
ATOM 1450 O O . MET A 1 181 ? 10.250 -7.152 -18.414 1.00 69.00 181 MET A O 1
ATOM 1454 N N . ASN A 1 182 ? 10.899 -5.215 -19.333 1.00 70.00 182 ASN A N 1
ATOM 1455 C CA . ASN A 1 182 ? 11.303 -5.771 -20.627 1.00 70.00 182 ASN A CA 1
ATOM 1456 C C . ASN A 1 182 ? 12.828 -5.879 -20.780 1.00 70.00 182 ASN A C 1
ATOM 1458 O O . ASN A 1 182 ? 13.308 -6.135 -21.885 1.00 70.00 182 ASN A O 1
ATOM 1462 N N . SER A 1 183 ? 13.584 -5.686 -19.698 1.00 76.94 183 SER A N 1
ATOM 1463 C CA . SER A 1 183 ? 15.032 -5.876 -19.694 1.00 76.94 183 SER A CA 1
ATOM 1464 C C . SER A 1 183 ? 15.410 -7.341 -19.933 1.00 76.94 183 SER A C 1
ATOM 1466 O O . SER A 1 183 ? 14.635 -8.261 -19.654 1.00 76.94 183 SER A O 1
ATOM 1468 N N . ASP A 1 184 ? 16.631 -7.566 -20.423 1.00 77.75 184 ASP A N 1
ATOM 1469 C CA . ASP A 1 184 ? 17.178 -8.917 -20.585 1.00 77.75 184 ASP A CA 1
ATOM 1470 C C . ASP A 1 184 ? 17.284 -9.658 -19.238 1.00 77.75 184 ASP A C 1
ATOM 1472 O O . ASP A 1 184 ? 17.136 -10.876 -19.195 1.00 77.75 184 ASP A O 1
ATOM 1476 N N . GLU A 1 185 ? 17.473 -8.926 -18.136 1.00 70.94 185 GLU A N 1
ATOM 1477 C CA . GLU A 1 185 ? 17.525 -9.468 -16.775 1.00 70.94 185 GLU A CA 1
ATOM 1478 C C . GLU A 1 185 ? 16.156 -9.987 -16.320 1.00 70.94 185 GLU A C 1
ATOM 1480 O O . GLU A 1 185 ? 16.035 -11.152 -15.939 1.00 70.94 185 GLU A O 1
ATOM 1485 N N . ALA A 1 186 ? 15.098 -9.181 -16.466 1.00 67.88 186 ALA A N 1
ATOM 1486 C CA . ALA A 1 186 ? 13.731 -9.628 -16.199 1.00 67.88 186 ALA A CA 1
ATOM 1487 C C . ALA A 1 186 ? 13.348 -10.807 -17.106 1.00 67.88 186 ALA A C 1
ATOM 1489 O O . ALA A 1 186 ? 12.761 -11.787 -16.654 1.00 67.88 186 ALA A O 1
ATOM 1490 N N . LYS A 1 187 ? 13.718 -10.752 -18.388 1.00 73.12 187 LYS A N 1
ATOM 1491 C CA . LYS A 1 187 ? 13.451 -11.837 -19.333 1.00 73.12 187 LYS A CA 1
ATOM 1492 C C . LYS A 1 187 ? 14.138 -13.141 -18.920 1.00 73.12 187 LYS A C 1
ATOM 1494 O O . LYS A 1 187 ? 13.474 -14.168 -18.898 1.00 73.12 187 LYS A O 1
ATOM 1499 N N . SER A 1 188 ? 15.414 -13.087 -18.538 1.00 72.88 188 SER A N 1
ATOM 1500 C CA . SER A 1 188 ? 16.147 -14.254 -18.037 1.00 72.88 188 SER A CA 1
ATOM 1501 C C . SER A 1 188 ? 15.542 -14.804 -16.745 1.00 72.88 188 SER A C 1
ATOM 1503 O O . SER A 1 188 ? 15.510 -16.019 -16.574 1.00 72.88 188 SER A O 1
ATOM 1505 N N . TYR A 1 189 ? 15.048 -13.943 -15.849 1.00 69.50 189 TYR A N 1
ATOM 1506 C CA . TYR A 1 189 ? 14.354 -14.367 -14.628 1.00 69.50 189 TYR A CA 1
ATOM 1507 C C . TYR A 1 189 ? 13.050 -15.121 -14.943 1.00 69.50 189 TYR A C 1
ATOM 1509 O O . TYR A 1 189 ? 12.714 -16.106 -14.287 1.00 69.50 189 TYR A O 1
ATOM 1517 N N . PHE A 1 190 ? 12.330 -14.704 -15.987 1.00 73.50 190 PHE A N 1
ATOM 1518 C CA . PHE A 1 190 ? 11.061 -15.315 -16.382 1.00 73.50 190 PHE A CA 1
ATOM 1519 C C . PHE A 1 190 ? 11.159 -16.352 -17.519 1.00 73.50 190 PHE A C 1
ATOM 1521 O O . PHE A 1 190 ? 10.116 -16.799 -18.006 1.00 73.50 190 PHE A O 1
ATOM 1528 N N . ASP A 1 191 ? 12.358 -16.769 -17.942 1.00 72.81 191 ASP A N 1
ATOM 1529 C CA . ASP A 1 191 ? 12.538 -17.703 -19.070 1.00 72.81 191 ASP A CA 1
ATOM 1530 C C . ASP A 1 191 ? 11.837 -19.057 -18.826 1.00 72.81 191 ASP A C 1
ATOM 1532 O O . ASP A 1 191 ? 11.212 -19.610 -19.737 1.00 72.81 191 ASP A O 1
ATOM 1536 N N . ASP A 1 192 ? 11.825 -19.531 -17.576 1.00 69.69 192 ASP A N 1
ATOM 1537 C CA . ASP A 1 192 ? 11.120 -20.756 -17.169 1.00 69.69 192 ASP A CA 1
ATOM 1538 C C . ASP A 1 192 ? 9.615 -20.538 -16.912 1.00 69.69 192 ASP A C 1
ATOM 1540 O O . ASP A 1 192 ? 8.837 -21.489 -16.821 1.00 69.69 192 ASP A O 1
ATOM 1544 N N . HIS A 1 193 ? 9.166 -19.280 -16.868 1.00 74.31 193 HIS A N 1
ATOM 1545 C CA . HIS A 1 193 ? 7.806 -18.881 -16.505 1.00 74.31 193 HIS A CA 1
ATOM 1546 C C . HIS A 1 193 ? 7.182 -17.992 -17.592 1.00 74.31 193 HIS A C 1
ATOM 1548 O O . HIS A 1 193 ? 6.678 -16.897 -17.348 1.00 74.31 193 HIS A O 1
ATOM 1554 N N . ARG A 1 194 ? 7.162 -18.478 -18.838 1.00 77.75 194 ARG A N 1
ATOM 1555 C CA . ARG A 1 194 ? 6.680 -17.708 -20.003 1.00 77.75 194 ARG A CA 1
ATOM 1556 C C . ARG A 1 194 ? 5.273 -17.117 -19.839 1.00 77.75 194 ARG A C 1
ATOM 1558 O O . ARG A 1 194 ? 5.018 -16.019 -20.330 1.00 77.75 194 ARG A O 1
ATOM 1565 N N . ARG A 1 195 ? 4.351 -17.833 -19.187 1.00 78.44 195 ARG A N 1
ATOM 1566 C CA . ARG A 1 195 ? 2.984 -17.340 -18.933 1.00 78.44 195 ARG A CA 1
ATOM 1567 C C . ARG A 1 195 ? 2.993 -16.167 -17.950 1.00 78.44 195 ARG A C 1
ATOM 1569 O O . ARG A 1 195 ? 2.372 -15.149 -18.233 1.00 78.44 195 ARG A O 1
ATOM 1576 N N . LEU A 1 196 ? 3.762 -16.285 -16.867 1.00 75.12 196 LEU A N 1
ATOM 1577 C CA . LEU A 1 196 ? 3.995 -15.227 -15.883 1.00 75.12 196 LEU A CA 1
ATOM 1578 C C . LEU A 1 196 ? 4.550 -13.967 -16.555 1.00 75.12 196 LEU A C 1
ATOM 1580 O O . LEU A 1 196 ? 4.005 -12.880 -16.372 1.00 75.12 196 LEU A O 1
ATOM 1584 N N . TYR A 1 197 ? 5.552 -14.133 -17.423 1.00 79.25 197 TYR A N 1
ATOM 1585 C CA . TYR A 1 197 ? 6.123 -13.032 -18.198 1.00 79.25 197 TYR A CA 1
ATOM 1586 C C . TYR A 1 197 ? 5.088 -12.335 -19.088 1.00 79.25 197 TYR A C 1
ATOM 1588 O O . TYR A 1 197 ? 5.021 -11.110 -19.129 1.00 79.25 197 TYR A O 1
ATOM 1596 N N . GLN A 1 198 ? 4.241 -13.101 -19.782 1.00 80.75 198 GLN A N 1
ATOM 1597 C CA . GLN A 1 198 ? 3.196 -12.550 -20.650 1.00 80.75 198 GLN A CA 1
ATOM 1598 C C . GLN A 1 198 ? 2.131 -11.777 -19.865 1.00 80.75 198 GLN A C 1
ATOM 1600 O O . GLN A 1 198 ? 1.713 -10.697 -20.295 1.00 80.75 198 GLN A O 1
ATOM 1605 N N . THR A 1 199 ? 1.706 -12.297 -18.712 1.00 80.94 199 THR A N 1
ATOM 1606 C CA . THR A 1 199 ? 0.776 -11.605 -17.811 1.00 80.94 199 THR A CA 1
ATOM 1607 C C . THR A 1 199 ? 1.391 -10.302 -17.304 1.00 80.94 199 THR A C 1
ATOM 1609 O O . THR A 1 199 ? 0.766 -9.242 -17.382 1.00 80.94 199 THR A O 1
ATOM 1612 N N . PHE A 1 200 ? 2.653 -10.354 -16.880 1.00 78.94 200 PHE A N 1
ATOM 1613 C CA . PHE A 1 200 ? 3.405 -9.200 -16.401 1.00 78.94 200 PHE A CA 1
ATOM 1614 C C . PHE A 1 200 ? 3.541 -8.113 -17.479 1.00 78.94 200 PHE A C 1
ATOM 1616 O O . PHE A 1 200 ? 3.158 -6.964 -17.257 1.00 78.94 200 PHE A O 1
ATOM 1623 N N . GLN A 1 201 ? 3.956 -8.484 -18.695 1.00 80.75 201 GLN A N 1
ATOM 1624 C CA . GLN A 1 201 ? 4.029 -7.571 -19.842 1.00 80.75 201 GLN A CA 1
ATOM 1625 C C . GLN A 1 201 ? 2.668 -6.964 -20.192 1.00 80.75 201 GLN A C 1
ATOM 1627 O O . GLN A 1 201 ? 2.587 -5.799 -20.575 1.00 80.75 201 GLN A O 1
ATOM 1632 N N . THR A 1 202 ? 1.584 -7.728 -20.056 1.00 83.94 202 THR A N 1
ATOM 1633 C CA . THR A 1 202 ? 0.231 -7.239 -20.349 1.00 83.94 202 THR A CA 1
ATOM 1634 C C . THR A 1 202 ? -0.230 -6.212 -19.316 1.00 83.94 202 THR A C 1
ATOM 1636 O O . THR A 1 202 ? -0.845 -5.211 -19.688 1.00 83.94 202 THR A O 1
ATOM 1639 N N . ARG A 1 203 ? 0.082 -6.411 -18.033 1.00 80.62 203 ARG A N 1
ATOM 1640 C CA . ARG A 1 203 ? -0.355 -5.521 -16.944 1.00 80.62 203 ARG A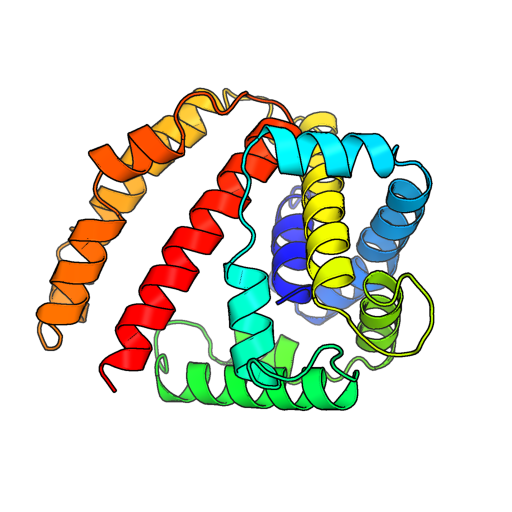 CA 1
ATOM 1641 C C . ARG A 1 203 ? 0.465 -4.243 -16.832 1.00 80.62 203 ARG A C 1
ATOM 1643 O O . ARG A 1 203 ? -0.095 -3.173 -16.616 1.00 80.62 203 ARG A O 1
ATOM 1650 N N . PHE A 1 204 ? 1.764 -4.322 -17.077 1.00 84.00 204 PHE A N 1
ATOM 1651 C CA . PHE A 1 204 ? 2.673 -3.191 -16.903 1.00 84.00 204 PHE A CA 1
ATOM 1652 C C . PHE A 1 204 ? 3.192 -2.625 -18.227 1.00 84.00 204 PHE A C 1
ATOM 1654 O O . PHE A 1 204 ? 4.281 -2.059 -18.302 1.00 84.00 204 PHE A O 1
ATOM 1661 N N . ASN A 1 205 ? 2.411 -2.754 -19.302 1.00 85.19 205 ASN A N 1
ATOM 1662 C CA . ASN A 1 205 ? 2.738 -2.076 -20.550 1.00 85.19 205 ASN A CA 1
ATOM 1663 C C . ASN A 1 205 ? 2.501 -0.562 -20.442 1.00 85.19 205 ASN A C 1
ATOM 1665 O O . ASN A 1 205 ? 1.598 -0.093 -19.743 1.00 85.19 205 ASN A O 1
ATOM 1669 N N . LYS A 1 206 ? 3.269 0.189 -21.235 1.00 81.62 206 LYS A N 1
ATOM 1670 C CA . LYS A 1 206 ? 3.233 1.653 -21.280 1.00 81.62 206 LYS A CA 1
ATOM 1671 C C . LYS A 1 206 ? 1.822 2.224 -21.452 1.00 81.62 206 LYS A C 1
ATOM 1673 O O . LYS A 1 206 ? 1.426 3.085 -20.681 1.00 81.62 206 LYS A O 1
ATOM 1678 N N . VAL A 1 207 ? 1.036 1.716 -22.404 1.00 84.94 207 VAL A N 1
ATOM 1679 C CA . VAL A 1 207 ? -0.313 2.244 -22.694 1.00 84.94 207 VAL A CA 1
ATOM 1680 C C . VAL A 1 207 ? -1.249 2.070 -21.498 1.00 84.94 207 VAL A C 1
ATOM 1682 O O . VAL A 1 207 ? -2.044 2.957 -21.189 1.00 84.94 207 VAL A O 1
ATOM 1685 N N . ARG A 1 208 ? -1.179 0.928 -20.808 1.00 85.75 208 ARG A N 1
ATOM 1686 C CA . ARG A 1 208 ? -1.986 0.685 -19.608 1.00 85.75 208 ARG A CA 1
ATOM 1687 C C . ARG A 1 208 ? -1.567 1.610 -18.466 1.00 85.75 208 ARG A C 1
ATOM 1689 O O . ARG A 1 208 ? -2.441 2.245 -17.883 1.00 85.75 208 ARG A O 1
ATOM 1696 N N . LEU A 1 209 ? -0.267 1.742 -18.203 1.00 83.06 209 LEU A N 1
ATOM 1697 C CA . LEU A 1 209 ? 0.254 2.627 -17.153 1.00 83.06 209 LEU A CA 1
ATOM 1698 C C . LEU A 1 209 ? -0.062 4.106 -17.427 1.00 83.06 209 LEU A C 1
ATOM 1700 O O . LEU A 1 209 ? -0.562 4.798 -16.545 1.00 83.06 209 LEU A O 1
ATOM 1704 N N . GLU A 1 210 ? 0.109 4.578 -18.664 1.00 82.56 210 GLU A N 1
ATOM 1705 C CA . GLU A 1 210 ? -0.279 5.936 -19.074 1.00 82.56 210 GLU A CA 1
ATOM 1706 C C . GLU A 1 210 ? -1.776 6.197 -18.846 1.00 82.56 210 GLU A C 1
ATOM 1708 O O . GLU A 1 210 ? -2.163 7.263 -18.367 1.00 82.56 210 GLU A O 1
ATOM 1713 N N . ASN A 1 211 ? -2.636 5.216 -19.140 1.00 83.56 211 ASN A N 1
ATOM 1714 C CA . ASN A 1 211 ? -4.070 5.332 -18.878 1.00 83.56 211 ASN A CA 1
ATOM 1715 C C . ASN A 1 211 ? -4.398 5.333 -17.380 1.00 83.56 211 ASN A C 1
ATOM 1717 O O . ASN A 1 211 ? -5.269 6.092 -16.952 1.00 83.56 211 ASN A O 1
ATOM 1721 N N . LEU A 1 212 ? -3.712 4.512 -16.582 1.00 81.31 212 LEU A N 1
ATOM 1722 C CA . LEU A 1 212 ? -3.896 4.468 -15.130 1.00 81.31 212 LEU A CA 1
ATOM 1723 C C . LEU A 1 212 ? -3.537 5.802 -14.484 1.00 81.31 212 LEU A C 1
ATOM 1725 O O . LEU A 1 212 ? -4.242 6.250 -13.575 1.00 81.31 212 LEU A O 1
ATOM 1729 N N . PHE A 1 213 ? -2.488 6.453 -14.975 1.00 79.69 213 PHE A N 1
ATOM 1730 C CA . PHE A 1 213 ? -1.980 7.695 -14.399 1.00 79.69 213 PHE A CA 1
ATOM 1731 C C . PHE A 1 213 ? -2.563 8.955 -15.047 1.00 79.69 213 PHE A C 1
ATOM 1733 O O . PHE A 1 213 ? -2.272 10.076 -14.630 1.00 79.69 213 PHE A O 1
ATOM 1740 N N . LYS A 1 214 ? -3.448 8.790 -16.034 1.00 75.75 214 LYS A N 1
ATOM 1741 C CA . LYS A 1 214 ? -4.156 9.896 -16.671 1.00 75.75 214 LYS A CA 1
ATOM 1742 C C . LYS A 1 214 ? -4.953 10.695 -15.636 1.00 75.75 214 LYS A C 1
ATOM 1744 O O . LYS A 1 214 ? -5.727 10.131 -14.860 1.00 75.75 214 LYS A O 1
ATOM 1749 N N . ASN A 1 215 ? -4.808 12.019 -15.688 1.00 73.62 215 ASN A N 1
ATOM 1750 C CA . ASN A 1 215 ? -5.468 12.983 -14.799 1.00 73.62 215 ASN A CA 1
ATOM 1751 C C . ASN A 1 215 ? -5.077 12.858 -13.315 1.00 73.62 215 ASN A C 1
ATOM 1753 O O . ASN A 1 215 ? -5.848 13.275 -12.454 1.00 73.62 215 ASN A O 1
ATOM 1757 N N . VAL A 1 216 ? -3.922 12.266 -13.006 1.00 77.38 216 VAL A N 1
ATOM 1758 C CA . VAL A 1 216 ? -3.324 12.407 -11.679 1.00 77.38 216 VAL A CA 1
ATOM 1759 C C . VAL A 1 216 ? -2.700 13.797 -11.585 1.00 77.38 216 VAL A C 1
ATOM 1761 O O . VAL A 1 216 ? -1.848 14.158 -12.394 1.00 77.38 216 VAL A O 1
ATOM 1764 N N . ASP A 1 217 ? -3.150 14.583 -10.617 1.00 77.50 217 ASP A N 1
ATOM 1765 C CA . ASP A 1 217 ? -2.624 15.903 -10.309 1.00 77.50 217 ASP A CA 1
ATOM 1766 C C . ASP A 1 217 ? -1.457 15.834 -9.313 1.00 77.50 217 ASP A C 1
ATOM 1768 O O . ASP A 1 217 ? -1.297 14.888 -8.543 1.00 77.50 217 ASP A O 1
ATOM 1772 N N . ALA A 1 218 ? -0.631 16.878 -9.317 1.00 76.19 218 ALA A N 1
ATOM 1773 C CA . ALA A 1 218 ? 0.519 17.037 -8.431 1.00 76.19 218 ALA A CA 1
ATOM 1774 C C . ALA A 1 218 ? 0.107 17.482 -7.012 1.00 76.19 218 ALA A C 1
ATOM 1776 O O . ALA A 1 218 ? 0.716 18.369 -6.419 1.00 76.19 218 ALA A O 1
ATOM 1777 N N . THR A 1 219 ? -0.975 16.912 -6.486 1.00 83.44 219 THR A N 1
ATOM 1778 C CA . THR A 1 219 ? -1.464 17.158 -5.129 1.00 83.44 219 THR A CA 1
ATOM 1779 C C . THR A 1 219 ? -1.307 15.895 -4.302 1.00 83.44 219 THR A C 1
ATOM 1781 O O . THR A 1 219 ? -1.197 14.791 -4.835 1.00 83.44 219 THR A O 1
ATOM 1784 N N . SER A 1 220 ? -1.376 16.021 -2.979 1.00 83.44 220 SER A N 1
ATOM 1785 C CA . SER A 1 220 ? -1.417 14.855 -2.097 1.00 83.44 220 SER A CA 1
ATOM 1786 C C . SER A 1 220 ? -2.561 13.893 -2.473 1.00 83.44 220 SER A C 1
ATOM 1788 O O . SER A 1 220 ? -2.436 12.696 -2.243 1.00 83.44 220 SER A O 1
ATOM 1790 N N . ARG A 1 221 ? -3.665 14.377 -3.077 1.00 87.00 221 ARG A N 1
ATOM 1791 C CA . ARG A 1 221 ? -4.814 13.551 -3.499 1.00 87.00 221 ARG A CA 1
ATOM 1792 C C . ARG A 1 221 ? -4.447 12.748 -4.734 1.00 87.00 221 ARG A C 1
ATOM 1794 O O . ARG A 1 221 ? -4.625 11.530 -4.753 1.00 87.00 221 ARG A O 1
ATOM 1801 N N . GLY A 1 222 ? -3.887 13.422 -5.734 1.00 84.44 222 GLY A N 1
ATOM 1802 C CA . GLY A 1 222 ? -3.412 12.781 -6.950 1.00 84.44 222 GLY A CA 1
ATOM 1803 C C . GLY A 1 222 ? -2.336 11.736 -6.675 1.00 84.44 222 GLY A C 1
ATOM 1804 O O . GLY A 1 222 ? -2.431 10.619 -7.183 1.00 84.44 222 GLY A O 1
ATOM 1805 N N . ILE A 1 223 ? -1.364 12.034 -5.811 1.00 81.81 223 ILE A N 1
ATOM 1806 C CA . ILE A 1 223 ? -0.314 11.067 -5.466 1.00 81.81 223 ILE A CA 1
ATOM 1807 C C . ILE A 1 223 ? -0.901 9.858 -4.719 1.00 81.81 223 ILE A C 1
ATOM 1809 O O . ILE A 1 223 ? -0.584 8.724 -5.075 1.00 81.81 223 ILE A O 1
ATOM 1813 N N . THR A 1 224 ? -1.822 10.050 -3.763 1.00 86.06 224 THR A N 1
ATOM 1814 C CA . THR A 1 224 ? -2.526 8.916 -3.133 1.00 86.06 224 THR A CA 1
ATOM 1815 C C . THR A 1 224 ? -3.239 8.060 -4.178 1.00 86.06 224 THR A C 1
ATOM 1817 O O . THR A 1 224 ? -3.077 6.840 -4.198 1.00 86.06 224 THR A O 1
ATOM 1820 N N . LYS A 1 225 ? -3.982 8.690 -5.094 1.00 86.69 225 LYS A N 1
ATOM 1821 C CA . LYS A 1 225 ? -4.683 8.005 -6.188 1.00 86.69 225 LYS A CA 1
ATOM 1822 C C . LYS A 1 225 ? -3.734 7.199 -7.074 1.00 86.69 225 LYS A C 1
ATOM 1824 O O . LYS A 1 225 ? -4.069 6.081 -7.466 1.00 86.69 225 LYS A O 1
ATOM 1829 N N . LEU A 1 226 ? -2.568 7.754 -7.395 1.00 83.62 226 LEU A N 1
ATOM 1830 C CA . LEU A 1 226 ? -1.520 7.090 -8.166 1.00 83.62 226 LEU A CA 1
ATOM 1831 C C . LEU A 1 226 ? -1.027 5.823 -7.467 1.00 83.62 226 LEU A C 1
ATOM 1833 O O . LEU A 1 226 ? -1.043 4.748 -8.068 1.00 83.62 226 LEU A O 1
ATOM 1837 N N . VAL A 1 227 ? -0.618 5.950 -6.203 1.00 82.88 227 VAL A N 1
ATOM 1838 C CA . VAL A 1 227 ? -0.054 4.837 -5.432 1.00 82.88 227 VAL A CA 1
ATOM 1839 C C . VAL A 1 227 ? -1.081 3.729 -5.246 1.00 82.88 227 VAL A C 1
ATOM 1841 O O . VAL A 1 227 ? -0.773 2.574 -5.526 1.00 82.88 227 VAL A O 1
ATOM 1844 N N . VAL A 1 228 ? -2.325 4.061 -4.892 1.00 87.06 228 VAL A N 1
ATOM 1845 C CA . VAL A 1 228 ? -3.384 3.052 -4.736 1.00 87.06 228 VAL A CA 1
ATOM 1846 C C . VAL A 1 228 ? -3.631 2.279 -6.036 1.00 87.06 228 VAL A C 1
ATOM 1848 O O . VAL A 1 228 ? -3.713 1.050 -6.015 1.00 87.06 228 VAL A O 1
ATOM 1851 N N . LYS A 1 229 ? -3.700 2.964 -7.186 1.00 86.25 229 LYS A N 1
ATOM 1852 C CA . LYS A 1 229 ? -3.851 2.295 -8.490 1.00 86.25 229 LYS A CA 1
ATOM 1853 C C . LYS A 1 229 ? -2.695 1.345 -8.781 1.00 86.25 229 LYS A C 1
ATOM 1855 O O . LYS A 1 229 ? -2.936 0.225 -9.220 1.00 86.25 229 LYS A O 1
ATOM 1860 N N . LEU A 1 230 ? -1.463 1.774 -8.517 1.00 82.31 230 LEU A N 1
ATOM 1861 C CA . LEU A 1 230 ? -0.280 0.949 -8.732 1.00 82.31 230 LEU A CA 1
ATOM 1862 C C . LEU A 1 230 ? -0.283 -0.296 -7.830 1.00 82.31 230 LEU A C 1
ATOM 1864 O O . LEU A 1 230 ? -0.028 -1.398 -8.308 1.00 82.31 230 LEU A O 1
ATOM 1868 N N . MET A 1 231 ? -0.639 -0.145 -6.551 1.00 85.06 231 MET A N 1
ATOM 1869 C CA . MET A 1 231 ? -0.748 -1.269 -5.616 1.00 85.06 231 MET A CA 1
ATOM 1870 C C . MET A 1 231 ? -1.826 -2.272 -6.031 1.00 85.06 231 MET A C 1
ATOM 1872 O O . MET A 1 231 ? -1.613 -3.476 -5.903 1.00 85.06 231 MET A O 1
ATOM 1876 N N . ASN A 1 232 ? -2.954 -1.812 -6.581 1.00 86.88 232 ASN A N 1
ATOM 1877 C CA . ASN A 1 232 ? -3.946 -2.728 -7.146 1.00 86.88 232 ASN A CA 1
ATOM 1878 C C . ASN A 1 232 ? -3.404 -3.490 -8.352 1.00 86.88 232 ASN A C 1
ATOM 1880 O O . ASN A 1 232 ? -3.623 -4.690 -8.423 1.00 86.88 232 ASN A O 1
ATOM 1884 N N . GLU A 1 233 ? -2.685 -2.845 -9.276 1.00 84.12 233 GLU A N 1
ATOM 1885 C CA . GLU A 1 233 ? -2.102 -3.558 -10.424 1.00 84.12 233 GLU A CA 1
ATOM 1886 C C . GLU A 1 233 ? -1.119 -4.646 -9.979 1.00 84.12 233 GLU A C 1
ATOM 1888 O O . GLU A 1 233 ? -1.158 -5.759 -10.504 1.00 84.12 233 GLU A O 1
ATOM 1893 N N . PHE A 1 234 ? -0.275 -4.352 -8.984 1.00 81.12 234 PHE A N 1
ATOM 1894 C CA . PHE A 1 234 ? 0.629 -5.345 -8.400 1.00 81.12 234 PHE A CA 1
ATOM 1895 C C . PHE A 1 234 ? -0.117 -6.457 -7.666 1.00 81.12 234 PHE A C 1
ATOM 1897 O O . PHE A 1 234 ? 0.219 -7.625 -7.835 1.00 81.12 234 PHE A O 1
ATOM 1904 N N . SER A 1 235 ? -1.142 -6.118 -6.885 1.00 82.19 235 SER A N 1
ATOM 1905 C CA . SER A 1 235 ? -1.962 -7.103 -6.182 1.00 82.19 235 SER A CA 1
ATOM 1906 C C . SER A 1 235 ? -2.741 -7.997 -7.147 1.00 82.19 235 SER A C 1
ATOM 1908 O O . SER A 1 235 ? -2.812 -9.203 -6.937 1.00 82.19 235 SER A O 1
ATOM 1910 N N . ASP A 1 236 ? -3.305 -7.429 -8.214 1.00 83.69 236 ASP A N 1
ATOM 1911 C CA . ASP A 1 236 ? -4.001 -8.180 -9.257 1.00 83.69 236 ASP A CA 1
ATOM 1912 C C . ASP A 1 236 ? -3.038 -9.143 -9.950 1.00 83.69 236 ASP A C 1
ATOM 1914 O O . ASP A 1 236 ? -3.379 -10.300 -10.178 1.00 83.69 236 ASP A O 1
ATOM 1918 N N . PHE A 1 237 ? -1.843 -8.650 -10.294 1.00 81.62 237 PHE A N 1
ATOM 1919 C CA . PHE A 1 237 ? -0.798 -9.476 -10.872 1.00 81.62 237 PHE A CA 1
ATOM 1920 C C . PHE A 1 237 ? -0.469 -10.626 -9.924 1.00 81.62 237 PHE A C 1
ATOM 1922 O O . PHE A 1 237 ? -0.598 -11.773 -10.325 1.00 81.62 237 PHE A O 1
ATOM 1929 N N . ALA A 1 238 ? -0.146 -10.344 -8.660 1.00 78.00 238 ALA A N 1
ATOM 1930 C CA . ALA A 1 238 ? 0.152 -11.376 -7.674 1.00 78.00 238 ALA A CA 1
ATOM 1931 C C . ALA A 1 238 ? -0.977 -12.416 -7.573 1.00 78.00 238 ALA A C 1
ATOM 1933 O O . ALA A 1 238 ? -0.703 -13.608 -7.639 1.00 78.00 238 ALA A O 1
ATOM 1934 N N . ALA A 1 239 ? -2.240 -11.989 -7.493 1.00 77.00 239 ALA A N 1
ATOM 1935 C CA . ALA A 1 239 ? -3.381 -12.900 -7.436 1.00 77.00 239 ALA A CA 1
ATOM 1936 C C . ALA A 1 239 ? -3.482 -13.804 -8.677 1.00 77.00 239 ALA A C 1
ATOM 1938 O O . ALA A 1 239 ? -3.688 -15.007 -8.543 1.00 77.00 239 ALA A O 1
ATOM 1939 N N . GLU A 1 240 ? -3.296 -13.260 -9.882 1.00 75.31 240 GLU A N 1
ATOM 1940 C CA . GLU A 1 240 ? -3.287 -14.061 -11.115 1.00 75.31 240 GLU A CA 1
ATOM 1941 C C . GLU A 1 240 ? -2.148 -15.075 -11.151 1.00 75.31 240 GLU A C 1
ATOM 1943 O O . GLU A 1 240 ? -2.329 -16.179 -11.656 1.00 75.31 240 GLU A O 1
ATOM 1948 N N . VAL A 1 241 ? -0.992 -14.709 -10.602 1.00 68.94 241 VAL A N 1
ATOM 1949 C CA . VAL A 1 241 ? 0.152 -15.611 -10.486 1.00 68.94 241 VAL A CA 1
ATOM 1950 C C . VAL A 1 241 ? -0.143 -16.720 -9.487 1.00 68.94 241 VAL A C 1
ATOM 1952 O O . VAL A 1 241 ? 0.075 -17.882 -9.803 1.00 68.94 241 VAL A O 1
ATOM 1955 N N . TYR A 1 242 ? -0.688 -16.384 -8.319 1.00 65.88 242 TYR A 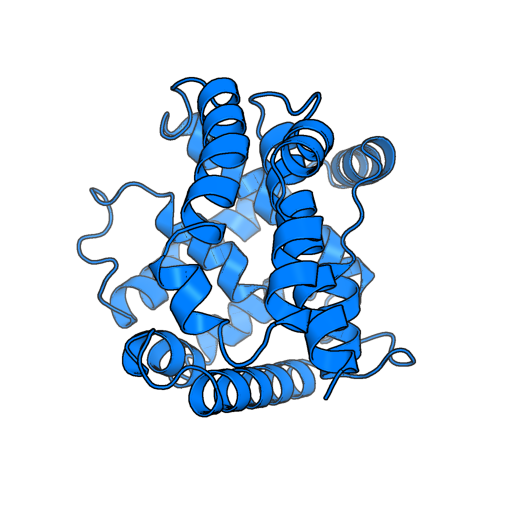N 1
ATOM 1956 C CA . TYR A 1 242 ? -1.008 -17.359 -7.280 1.00 65.88 242 TYR A CA 1
ATOM 1957 C C . TYR A 1 242 ? -2.146 -18.312 -7.663 1.00 65.88 242 TYR A C 1
ATOM 1959 O O . TYR A 1 242 ? -2.124 -19.452 -7.227 1.00 65.88 242 TYR A O 1
ATOM 1967 N N . HIS A 1 243 ? -3.112 -17.899 -8.490 1.00 58.09 243 HIS A N 1
ATOM 1968 C CA . HIS A 1 243 ? -4.170 -18.796 -8.977 1.00 58.09 243 HIS A CA 1
ATOM 1969 C C . HIS A 1 243 ? -3.693 -19.840 -10.002 1.00 58.09 243 HIS A C 1
ATOM 1971 O O . HIS A 1 243 ? -4.433 -20.780 -10.295 1.00 58.09 243 HIS A O 1
ATOM 1977 N N . ASP A 1 244 ? -2.496 -19.674 -10.572 1.00 42.22 244 ASP A N 1
ATOM 1978 C CA . ASP A 1 244 ? -1.884 -20.636 -11.496 1.00 42.22 244 ASP A CA 1
ATOM 1979 C C . ASP A 1 244 ? -1.021 -21.706 -10.790 1.00 42.22 244 ASP A C 1
ATOM 1981 O O . ASP A 1 244 ? -0.517 -22.608 -11.469 1.00 42.22 244 ASP A O 1
ATOM 1985 N N . TYR A 1 245 ? -0.886 -21.628 -9.460 1.00 38.25 245 TYR A N 1
ATOM 1986 C CA . TYR A 1 245 ? -0.239 -22.620 -8.589 1.00 38.25 245 TYR A CA 1
ATOM 1987 C C . TYR A 1 245 ? -1.266 -23.334 -7.698 1.00 38.25 245 TYR A C 1
ATOM 1989 O O . TYR A 1 245 ? -1.008 -24.514 -7.364 1.00 38.25 245 TYR A O 1
#

Solvent-accessible surface area (backbone atoms only — not comparable to full-atom values): 13846 Å² total; per-residue (Å²): 112,73,65,57,58,53,47,58,44,57,68,59,56,62,70,88,82,50,96,46,90,89,37,68,70,56,48,52,49,44,40,62,72,45,50,51,54,49,50,55,61,51,54,77,70,53,63,59,69,57,54,52,48,51,41,58,73,68,66,62,64,62,58,41,56,54,52,52,46,30,71,56,69,34,82,88,54,69,62,44,42,64,70,51,51,52,53,33,53,52,54,51,51,52,54,48,53,77,73,46,72,86,83,47,67,61,63,69,62,42,50,66,75,66,55,79,51,62,66,53,52,49,56,53,46,61,62,39,25,78,87,67,82,70,37,38,36,66,65,40,49,51,53,43,52,53,52,50,43,33,54,44,42,41,51,34,47,75,72,52,74,58,64,80,50,45,64,56,54,52,54,44,50,31,48,48,51,32,50,58,64,68,27,72,66,43,44,64,72,27,63,91,36,59,68,61,45,50,53,50,52,65,64,48,28,43,72,53,37,47,60,72,51,57,89,53,47,87,42,33,64,24,49,37,54,47,52,43,53,51,48,31,54,52,40,52,49,50,52,60,57,57,73,76,109

Sequence (245 aa):
FSVFCLFAFASGFSADSFADFNNPDAMITMMKTMVIPMMKNEYEQLDHEKMHEDMKEDNIQMNFVDRGFDFCVGEEVEKMSFEEDRKCSEKISEMIIDHVPDLISTDQISTFAEQEDEDLMNQLNELFDVDGDGHFSRSESKEVVYCYLRIGFQKLIDFGIIQDDISTAISSLATTIPEIMNSDEAKSYFDDHRRLYQTFQTRFNKVRLENLFKNVDATSRGITKLVVKLMNEFSDFAAEVYHDY

Organism: Oikopleura dioica (NCBI:txid34765)